Protein AF-A0A942M8S5-F1 (afdb_monomer)

Secondary structure (DSSP, 8-state):
---------------------SEEEEE-GGGHHHHHHHHHHHHHTT--EEEEETGGGT--TT-HHHHHHHHHHHHHH-SSPPSEEEEES-TTTS---TTS-SHHHH-SSSSS--SSEEEEE--SSHHHHHHHHHHHHHHHHS---SS-GGGGEEEEEEE--SSTTHHHHHHHHHHHHHHHHHTT-SEEEEEEGGGT--HHHHHHHHHH--SEEEEEE-----

Mean predicted aligned error: 6.96 Å

Solvent-accessible surface area (backbone atoms only — not comparable to full-atom values): 12650 Å² total; per-residue (Å²): 141,84,85,82,81,83,81,80,78,79,79,76,74,80,70,69,79,72,76,32,23,36,34,34,31,46,21,30,63,88,40,48,75,51,47,43,65,48,41,51,50,40,34,74,75,74,40,43,43,43,81,43,42,31,68,81,68,78,31,58,38,80,33,50,68,54,54,34,51,50,49,45,47,39,48,76,70,30,56,50,34,42,50,31,38,37,38,38,30,24,60,88,44,44,42,50,49,99,85,68,40,61,60,71,64,14,31,78,82,77,77,87,50,62,78,22,51,66,51,69,50,72,23,93,48,56,68,54,38,38,51,54,39,50,52,53,48,30,63,75,76,58,51,78,70,90,67,58,62,28,71,32,17,36,35,36,36,42,46,74,80,91,50,82,62,39,61,54,31,51,50,55,48,52,50,52,50,53,52,38,53,76,70,62,40,81,41,75,46,81,42,25,61,94,78,72,43,50,71,68,56,53,53,52,45,55,72,73,37,48,63,43,79,48,79,34,60,83,83,76,90,127

pLDDT: mean 90.93, std 14.82, range [36.59, 98.81]

Structure (mmCIF, N/CA/C/O backbone):
data_AF-A0A942M8S5-F1
#
_entry.id   AF-A0A942M8S5-F1
#
loop_
_atom_site.group_PDB
_atom_site.id
_atom_site.type_symbol
_atom_site.label_atom_id
_atom_site.label_alt_id
_atom_site.label_comp_id
_atom_site.label_asym_id
_atom_site.label_entity_id
_atom_site.label_seq_id
_atom_site.pdbx_PDB_ins_code
_atom_site.Cartn_x
_atom_site.Cartn_y
_atom_site.Cartn_z
_atom_site.occupancy
_atom_site.B_iso_or_equiv
_atom_site.auth_seq_id
_atom_site.auth_comp_id
_atom_site.auth_asym_id
_atom_site.auth_atom_id
_atom_site.pdbx_PDB_model_num
ATOM 1 N N . MET A 1 1 ? -21.567 -61.797 14.717 1.00 42.34 1 MET A N 1
ATOM 2 C CA . MET A 1 1 ? -22.098 -60.415 14.681 1.00 42.34 1 MET A CA 1
ATOM 3 C C . MET A 1 1 ? -21.208 -59.529 15.547 1.00 42.34 1 MET A C 1
ATOM 5 O O . MET A 1 1 ? -21.270 -59.639 16.762 1.00 42.34 1 MET A O 1
ATOM 9 N N . ARG A 1 2 ? -20.327 -58.717 14.951 1.00 36.59 2 ARG A N 1
ATOM 10 C CA . ARG A 1 2 ? -19.494 -57.733 15.669 1.00 36.59 2 ARG A CA 1
ATOM 11 C C . ARG A 1 2 ? -20.001 -56.343 15.293 1.00 36.59 2 ARG A C 1
ATOM 13 O O . ARG A 1 2 ? -19.868 -55.948 14.142 1.00 36.59 2 ARG A O 1
ATOM 20 N N . LYS A 1 3 ? -20.632 -55.640 16.236 1.00 39.22 3 LYS A N 1
ATOM 21 C CA . LYS A 1 3 ? -21.029 -54.238 16.057 1.00 39.22 3 LYS A CA 1
ATOM 22 C C . LYS A 1 3 ? -19.807 -53.369 16.349 1.00 39.22 3 LYS A C 1
ATOM 24 O O . LYS A 1 3 ? -19.344 -53.327 17.484 1.00 39.22 3 LYS A O 1
ATOM 29 N N . ILE A 1 4 ? -19.266 -52.737 15.313 1.00 44.38 4 ILE A N 1
ATOM 30 C CA . ILE A 1 4 ? -18.225 -51.714 15.433 1.00 44.38 4 ILE A CA 1
ATOM 31 C C . ILE A 1 4 ? -18.943 -50.402 15.753 1.00 44.38 4 ILE A C 1
ATOM 33 O O . ILE A 1 4 ? -19.750 -49.927 14.958 1.00 44.38 4 ILE A O 1
ATOM 37 N N . VAL A 1 5 ? -18.690 -49.855 16.940 1.00 45.03 5 VAL A N 1
ATOM 38 C CA . VAL A 1 5 ? -19.178 -48.537 17.357 1.00 45.03 5 VAL A CA 1
ATOM 39 C C . VAL A 1 5 ? -18.126 -47.514 16.941 1.00 45.03 5 VAL A C 1
ATOM 41 O O . VAL A 1 5 ? -17.023 -47.507 17.482 1.00 45.03 5 VAL A O 1
ATOM 44 N N . PHE A 1 6 ? -18.449 -46.668 15.965 1.00 38.91 6 PHE A N 1
ATOM 45 C CA . PHE A 1 6 ? -17.642 -45.494 15.639 1.00 38.91 6 PHE A CA 1
ATOM 46 C C . PHE A 1 6 ? -17.949 -44.391 16.658 1.00 38.91 6 PHE A C 1
ATOM 48 O O . PHE A 1 6 ? -19.020 -43.789 16.620 1.00 38.91 6 PHE A O 1
ATOM 55 N N . LEU A 1 7 ? -17.013 -44.122 17.571 1.00 45.00 7 LEU A N 1
ATOM 56 C CA . LEU A 1 7 ? -17.011 -42.879 18.339 1.00 45.00 7 LEU A CA 1
ATOM 57 C C . LEU A 1 7 ? -16.474 -41.761 17.437 1.00 45.00 7 LEU A C 1
ATOM 59 O O . LEU A 1 7 ? -15.271 -41.659 17.206 1.00 45.00 7 LEU A O 1
ATOM 63 N N . ALA A 1 8 ? -17.370 -40.921 16.922 1.00 46.38 8 ALA A N 1
ATOM 64 C CA . ALA A 1 8 ? -16.998 -39.644 16.331 1.00 46.38 8 ALA A CA 1
ATOM 65 C C . ALA A 1 8 ? -16.576 -38.693 17.463 1.00 46.38 8 ALA A C 1
ATOM 67 O O . ALA A 1 8 ? -17.413 -38.114 18.153 1.00 46.38 8 ALA A O 1
ATOM 68 N N . GLY A 1 9 ? -15.268 -38.575 17.692 1.00 43.97 9 GLY A N 1
ATOM 69 C CA . GLY A 1 9 ? -14.710 -37.566 18.584 1.00 43.97 9 GLY A CA 1
ATOM 70 C C . GLY A 1 9 ? -14.920 -36.179 17.986 1.00 43.97 9 GLY A C 1
ATOM 71 O O . GLY A 1 9 ? -14.246 -35.802 17.031 1.00 43.97 9 GLY A O 1
ATOM 72 N N . PHE A 1 10 ? -15.862 -35.421 18.542 1.00 49.44 10 PHE A N 1
ATOM 73 C CA . PHE A 1 10 ? -15.989 -33.990 18.294 1.00 49.44 10 PHE A CA 1
ATOM 74 C C . PHE A 1 10 ? -14.778 -33.300 18.938 1.00 49.44 10 PHE A C 1
ATOM 76 O O . PHE A 1 10 ? -14.749 -33.073 20.147 1.00 49.44 10 PHE A O 1
ATOM 83 N N . PHE A 1 11 ? -13.753 -32.988 18.145 1.00 47.31 11 PHE A N 1
ATOM 84 C CA . PHE A 1 11 ? -12.730 -32.033 18.560 1.00 47.31 11 PHE A CA 1
ATOM 85 C C . PHE A 1 11 ? -13.386 -30.651 18.602 1.00 47.31 11 PHE A C 1
ATOM 87 O O . PHE A 1 11 ? -13.419 -29.928 17.609 1.00 47.31 11 PHE A O 1
ATOM 94 N N . TYR A 1 12 ? -13.937 -30.284 19.759 1.00 40.00 12 TYR A N 1
ATOM 95 C CA . TYR A 1 12 ? -14.158 -28.882 20.082 1.00 40.00 12 TYR A CA 1
ATOM 96 C C . TYR A 1 12 ? -12.780 -28.245 20.225 1.00 40.00 12 TYR A C 1
ATOM 98 O O . TYR A 1 12 ? -12.172 -28.259 21.295 1.00 40.00 12 TYR A O 1
ATOM 106 N N . THR A 1 13 ? -12.260 -27.704 19.126 1.00 44.72 13 THR A N 1
ATOM 107 C CA . THR A 1 13 ? -11.210 -26.700 19.212 1.00 44.72 13 THR A CA 1
ATOM 108 C C . THR A 1 13 ? -11.802 -25.567 20.038 1.00 44.72 13 THR A C 1
ATOM 110 O O . THR A 1 13 ? -12.695 -24.857 19.574 1.00 44.72 13 THR A O 1
ATOM 113 N N . PHE A 1 14 ? -11.354 -25.426 21.285 1.00 42.78 14 PHE A N 1
ATOM 114 C CA . PHE A 1 14 ? -11.526 -24.193 22.039 1.00 42.78 14 PHE A CA 1
ATOM 115 C C . PHE A 1 14 ? -10.798 -23.107 21.245 1.00 42.78 14 PHE A C 1
ATOM 117 O O . PHE A 1 14 ? -9.605 -22.867 21.418 1.00 42.78 14 PHE A O 1
ATOM 124 N N . CYS A 1 15 ? -11.504 -22.484 20.305 1.00 46.62 15 CYS A N 1
ATOM 125 C CA . CYS A 1 15 ? -11.090 -21.213 19.761 1.00 46.62 15 CYS A CA 1
ATOM 126 C C . CYS A 1 15 ? -11.239 -20.252 20.935 1.00 46.62 15 CYS A C 1
ATOM 128 O O . CYS A 1 15 ? -12.359 -19.868 21.275 1.00 46.62 15 CYS A O 1
ATOM 130 N N . PHE A 1 16 ? -10.138 -19.918 21.615 1.00 46.16 16 PHE A N 1
ATOM 131 C CA . PHE A 1 16 ? -10.125 -18.710 22.432 1.00 46.16 16 PHE A CA 1
ATOM 132 C C . PHE A 1 16 ? -10.757 -17.622 21.569 1.00 46.16 16 PHE A C 1
ATOM 134 O O . PHE A 1 16 ? -10.335 -17.442 20.423 1.00 46.16 16 PHE A O 1
ATOM 141 N N . ALA A 1 17 ? -11.825 -16.988 22.063 1.00 52.84 17 ALA A N 1
ATOM 142 C CA . ALA A 1 17 ? -12.421 -15.852 21.382 1.00 52.84 17 ALA A CA 1
ATOM 143 C C . ALA A 1 17 ? -11.275 -14.878 21.138 1.00 52.84 17 ALA A C 1
ATOM 145 O O . ALA A 1 17 ? -10.693 -14.355 22.085 1.00 52.84 17 ALA A O 1
ATOM 146 N N . GLN A 1 18 ? -10.857 -14.760 19.884 1.00 56.78 18 GLN A N 1
ATOM 147 C CA . GLN A 1 18 ? -9.690 -13.980 19.553 1.00 56.78 18 GLN A CA 1
ATOM 148 C C . GLN A 1 18 ? -10.017 -12.523 19.885 1.00 56.78 18 GLN A C 1
ATOM 150 O O . GLN A 1 18 ? -10.823 -11.887 19.209 1.00 56.78 18 GLN A O 1
ATOM 155 N N . THR A 1 19 ? -9.433 -12.014 20.967 1.00 75.94 19 THR A N 1
ATOM 156 C CA . THR A 1 19 ? -9.728 -10.669 21.471 1.00 75.94 19 THR A CA 1
ATOM 157 C C . THR A 1 19 ? -8.943 -9.593 20.723 1.00 75.94 19 THR A C 1
ATOM 159 O O . THR A 1 19 ? -9.335 -8.428 20.755 1.00 75.94 19 THR A O 1
ATOM 162 N N . GLY A 1 20 ? -7.866 -9.979 20.024 1.00 91.88 20 GLY A N 1
ATOM 163 C CA . GLY A 1 20 ? -6.979 -9.089 19.279 1.00 91.88 20 GLY A CA 1
ATOM 164 C C . GLY A 1 20 ? -6.872 -9.352 17.779 1.00 91.88 20 GLY A C 1
ATOM 165 O O . GLY A 1 20 ? -7.438 -10.297 17.239 1.00 91.88 20 GLY A O 1
ATOM 166 N N . ALA A 1 21 ? -6.085 -8.531 17.092 1.00 97.19 21 ALA A N 1
ATOM 167 C CA . ALA A 1 21 ? -5.831 -8.643 15.661 1.00 97.19 21 ALA A CA 1
ATOM 168 C C . ALA A 1 21 ? -4.403 -8.200 15.355 1.00 97.19 21 ALA A C 1
ATOM 170 O O . ALA A 1 21 ? -3.977 -7.138 15.793 1.00 97.19 21 ALA A O 1
ATOM 171 N N . LYS A 1 22 ? -3.684 -8.996 14.558 1.00 98.12 22 LYS A N 1
ATOM 172 C CA . LYS A 1 22 ? -2.348 -8.645 14.066 1.00 98.12 22 LYS A CA 1
ATOM 173 C C . LYS A 1 22 ? -2.423 -7.576 12.972 1.00 98.12 22 LYS A C 1
ATOM 175 O O . LYS A 1 22 ? -1.490 -6.787 12.836 1.00 98.12 22 LYS A O 1
ATOM 180 N N . TYR A 1 23 ? -3.524 -7.550 12.216 1.00 98.50 23 TYR A N 1
ATOM 181 C CA . TYR A 1 23 ? -3.819 -6.530 11.212 1.00 98.50 23 TYR A CA 1
ATOM 182 C C . TYR A 1 23 ? -5.091 -5.763 11.581 1.00 98.50 23 TYR A C 1
ATOM 184 O O . TYR A 1 23 ? -6.208 -6.265 11.437 1.00 98.50 23 TYR A O 1
ATOM 192 N N . LEU A 1 24 ? -4.911 -4.552 12.098 1.00 98.62 24 LEU A N 1
ATOM 193 C CA . LEU A 1 24 ? -6.004 -3.667 12.472 1.00 98.62 24 LEU A CA 1
ATOM 194 C C . LEU A 1 24 ? -6.324 -2.731 11.305 1.00 98.62 24 LEU A C 1
ATOM 196 O O . LEU A 1 24 ? -5.477 -1.973 10.850 1.00 98.62 24 LEU A O 1
ATOM 200 N N . ILE A 1 25 ? -7.555 -2.775 10.818 1.00 98.81 25 ILE A N 1
ATOM 201 C CA . ILE A 1 25 ? -8.025 -1.932 9.723 1.00 98.81 25 ILE A CA 1
ATOM 202 C C . ILE A 1 25 ? -8.961 -0.884 10.324 1.00 98.81 25 ILE A C 1
ATOM 204 O O . ILE A 1 25 ? -10.021 -1.235 10.840 1.00 98.81 25 ILE A O 1
ATOM 208 N N . ILE A 1 26 ? -8.575 0.389 10.265 1.00 98.62 26 ILE A N 1
ATOM 209 C CA . ILE A 1 26 ? -9.423 1.519 10.657 1.00 98.62 26 ILE A CA 1
ATOM 210 C C . ILE A 1 26 ? -10.021 2.110 9.385 1.00 98.62 26 ILE A C 1
ATOM 212 O O . ILE A 1 26 ? -9.296 2.609 8.525 1.00 98.62 26 ILE A O 1
ATOM 216 N N . SER A 1 27 ? -11.342 2.042 9.254 1.00 98.62 27 SER A N 1
ATOM 217 C CA . SER A 1 27 ? -12.051 2.472 8.051 1.00 98.62 27 SER A CA 1
ATOM 218 C C . SER A 1 27 ? -12.994 3.619 8.352 1.00 98.62 27 SER A C 1
ATOM 220 O O . SER A 1 27 ? -13.746 3.568 9.326 1.00 98.62 27 SER A O 1
ATOM 222 N N . HIS A 1 28 ? -13.036 4.610 7.461 1.00 98.62 28 HIS A N 1
ATOM 223 C CA . HIS A 1 28 ? -14.218 5.456 7.382 1.00 98.62 28 HIS A CA 1
ATOM 224 C C . HIS A 1 28 ? -15.434 4.580 7.048 1.00 98.62 28 HIS A C 1
ATOM 226 O O . HIS A 1 28 ? -15.331 3.626 6.267 1.00 98.62 28 HIS A O 1
ATOM 232 N N . ASP A 1 29 ? -16.582 4.897 7.639 1.00 98.62 29 ASP A N 1
ATOM 233 C CA . ASP A 1 29 ? -17.804 4.094 7.571 1.00 98.62 29 ASP A CA 1
ATOM 234 C C . ASP A 1 29 ? -18.230 3.770 6.130 1.00 98.62 29 ASP A C 1
ATOM 236 O O . ASP A 1 29 ? -18.553 2.623 5.830 1.00 98.62 29 ASP A O 1
ATOM 240 N N . ASN A 1 30 ? -18.120 4.741 5.216 1.00 98.38 30 ASN A N 1
ATOM 241 C CA . ASN A 1 30 ? -18.447 4.583 3.788 1.00 98.38 30 ASN A CA 1
ATOM 242 C C . ASN A 1 30 ? -17.690 3.446 3.075 1.00 98.38 30 ASN A C 1
ATOM 244 O O . ASN A 1 30 ? -18.150 2.971 2.040 1.00 98.38 30 ASN A O 1
ATOM 248 N N . PHE A 1 31 ? -16.521 3.040 3.576 1.00 98.75 31 PHE A N 1
ATOM 249 C CA . PHE A 1 31 ? -15.668 2.027 2.942 1.00 98.75 31 PHE A CA 1
ATOM 250 C C . PHE A 1 31 ? -15.652 0.697 3.703 1.00 98.75 31 PHE A C 1
ATOM 252 O O . PHE A 1 31 ? -14.963 -0.237 3.291 1.00 98.75 31 PHE A O 1
ATOM 259 N N . TYR A 1 32 ? -16.421 0.594 4.793 1.00 98.56 32 TYR A N 1
ATOM 260 C CA . TYR A 1 32 ? -16.406 -0.563 5.683 1.00 98.56 32 TYR A CA 1
ATOM 261 C C . TYR A 1 32 ? -16.726 -1.875 4.963 1.00 98.56 32 TYR A C 1
ATOM 263 O O . TYR A 1 32 ? -16.028 -2.865 5.177 1.00 98.56 32 TYR A O 1
ATOM 271 N N . ASP A 1 33 ? -17.738 -1.879 4.094 1.00 98.56 33 ASP A N 1
ATOM 272 C CA . ASP A 1 33 ? -18.134 -3.078 3.349 1.00 98.56 33 ASP A CA 1
ATOM 273 C C . ASP A 1 33 ? -17.111 -3.426 2.261 1.00 98.56 33 ASP A C 1
ATOM 275 O O . ASP A 1 33 ? -16.753 -4.591 2.086 1.00 98.56 33 ASP A O 1
ATOM 279 N N . ALA A 1 34 ? -16.574 -2.409 1.578 1.00 98.62 34 ALA A N 1
ATOM 280 C CA . ALA A 1 34 ? -15.598 -2.573 0.501 1.00 98.62 34 ALA A CA 1
ATOM 281 C C . ALA A 1 34 ? -14.290 -3.220 0.983 1.00 98.62 34 ALA A C 1
ATOM 283 O O . ALA A 1 34 ? -13.675 -3.987 0.245 1.00 98.62 34 ALA A O 1
ATOM 284 N N . ILE A 1 35 ? -13.871 -2.952 2.227 1.00 98.69 35 ILE A N 1
ATOM 285 C CA . ILE A 1 35 ? -12.627 -3.500 2.784 1.00 98.69 35 ILE A CA 1
ATOM 286 C C . ILE A 1 35 ? -12.780 -4.905 3.393 1.00 98.69 35 ILE A C 1
ATOM 288 O O . ILE A 1 35 ? -11.775 -5.603 3.568 1.00 98.69 35 ILE A O 1
ATOM 292 N N . GLN A 1 36 ? -14.006 -5.368 3.678 1.00 98.62 36 GLN A N 1
ATOM 293 C CA . GLN A 1 36 ? -14.239 -6.688 4.290 1.00 98.62 36 GLN A CA 1
ATOM 294 C C . GLN A 1 36 ? -13.539 -7.845 3.557 1.00 98.62 36 GLN A C 1
ATOM 296 O O . GLN A 1 36 ? -12.907 -8.660 4.237 1.00 98.62 36 GLN A O 1
ATOM 301 N N . PRO A 1 37 ? -13.565 -7.940 2.209 1.00 98.62 37 PRO A N 1
ATOM 302 C CA . PRO A 1 37 ? -12.921 -9.046 1.504 1.00 98.62 37 PRO A CA 1
ATOM 303 C C . PRO A 1 37 ? -11.415 -9.132 1.777 1.00 98.62 37 PRO A C 1
ATOM 305 O O . PRO A 1 37 ? -10.876 -10.232 1.918 1.00 98.62 37 PRO A O 1
ATOM 308 N N . LEU A 1 38 ? -10.727 -7.988 1.907 1.00 98.62 38 LEU A N 1
ATOM 309 C CA . LEU A 1 38 ? -9.302 -7.971 2.243 1.00 98.62 38 LEU A CA 1
ATOM 310 C C . LEU A 1 38 ? -9.072 -8.495 3.660 1.00 98.62 38 LEU A C 1
ATOM 312 O O . LEU A 1 38 ? -8.200 -9.338 3.861 1.00 98.62 38 LEU A O 1
ATOM 316 N N . ALA A 1 39 ? -9.858 -8.027 4.633 1.00 98.31 39 ALA A N 1
ATOM 317 C CA . ALA A 1 39 ? -9.750 -8.469 6.021 1.00 98.31 39 ALA A CA 1
ATOM 318 C C . ALA A 1 39 ? -9.981 -9.983 6.152 1.00 98.31 39 ALA A C 1
ATOM 320 O O . ALA A 1 39 ? -9.213 -10.681 6.815 1.00 98.31 39 ALA A O 1
ATOM 321 N N . GLN A 1 40 ? -10.998 -10.500 5.458 1.00 98.38 40 GLN A N 1
ATOM 322 C CA . GLN A 1 40 ? -11.308 -11.928 5.405 1.00 98.38 40 GLN A CA 1
ATOM 323 C C . GLN A 1 40 ? -10.161 -12.727 4.787 1.00 98.38 40 GLN A C 1
ATOM 325 O O . GLN A 1 40 ? -9.734 -13.725 5.364 1.00 98.38 40 GLN A O 1
ATOM 330 N N . TRP A 1 41 ? -9.616 -12.278 3.653 1.00 98.19 41 TRP A N 1
ATOM 331 C CA . TRP A 1 41 ? -8.468 -12.929 3.022 1.00 98.19 41 TRP A CA 1
ATOM 332 C C . TRP A 1 41 ? -7.245 -12.958 3.945 1.00 98.19 41 TRP A C 1
ATOM 334 O O . TRP A 1 41 ? -6.629 -14.009 4.123 1.00 98.19 41 TRP A O 1
ATOM 344 N N . LYS A 1 42 ? -6.911 -11.827 4.577 1.00 97.94 42 LYS A N 1
ATOM 345 C CA . LYS A 1 42 ? -5.791 -11.734 5.520 1.00 97.94 42 LYS A CA 1
ATOM 346 C C . LYS A 1 42 ? -5.976 -12.686 6.701 1.00 97.94 42 LYS A C 1
ATOM 348 O O . LYS A 1 42 ? -5.045 -13.422 7.028 1.00 97.94 42 LYS A O 1
ATOM 353 N N . HIS A 1 43 ? -7.183 -12.751 7.264 1.00 96.50 43 HIS A N 1
ATOM 354 C CA . HIS A 1 43 ? -7.515 -13.709 8.316 1.00 96.50 43 HIS A CA 1
ATOM 355 C C . HIS A 1 43 ? -7.349 -15.163 7.834 1.00 96.50 43 HIS A C 1
ATOM 357 O O . HIS A 1 43 ? -6.678 -15.951 8.496 1.00 96.50 43 HIS A O 1
ATOM 363 N N . GLN A 1 44 ? -7.867 -15.502 6.645 1.00 96.81 44 GLN A N 1
ATOM 364 C CA . GLN A 1 44 ? -7.758 -16.841 6.044 1.00 96.81 44 GLN A CA 1
ATOM 365 C C . GLN A 1 44 ? -6.307 -17.291 5.828 1.00 96.81 44 GLN A C 1
ATOM 367 O O . GLN A 1 44 ? -6.000 -18.463 6.030 1.00 96.81 44 GLN A O 1
ATOM 372 N N . LYS A 1 45 ? -5.399 -16.380 5.456 1.00 96.00 45 LYS A N 1
ATOM 373 C CA . LYS A 1 45 ? -3.970 -16.693 5.263 1.00 96.00 45 LYS A CA 1
ATOM 374 C C . LYS A 1 45 ? -3.129 -16.617 6.544 1.00 96.00 45 LYS A C 1
ATOM 376 O O . LYS A 1 45 ? -1.906 -16.522 6.464 1.00 96.00 45 LYS A O 1
ATOM 381 N N . GLY A 1 46 ? -3.767 -16.633 7.717 1.00 96.38 46 GLY A N 1
ATOM 382 C CA . GLY A 1 46 ? -3.081 -16.686 9.010 1.00 96.38 46 GLY A CA 1
ATOM 383 C C . GLY A 1 46 ? -2.615 -15.331 9.548 1.00 96.38 46 GLY A C 1
ATOM 384 O O . GLY A 1 46 ? -1.745 -15.286 10.415 1.00 96.38 46 GLY A O 1
ATOM 385 N N . VAL A 1 47 ? -3.181 -14.221 9.065 1.00 97.31 47 VAL A N 1
ATOM 386 C CA . VAL A 1 47 ? -2.975 -12.881 9.632 1.00 97.31 47 VAL A CA 1
ATOM 387 C C . VAL A 1 47 ? -4.290 -12.412 10.243 1.00 97.31 47 VAL A C 1
ATOM 389 O O . VAL A 1 47 ? -5.115 -11.809 9.549 1.00 97.31 47 VAL A O 1
ATOM 392 N N . PRO A 1 48 ? -4.529 -12.676 11.538 1.00 97.31 48 PRO A N 1
ATOM 393 C CA . PRO A 1 48 ? -5.803 -12.331 12.126 1.00 97.31 48 PRO A CA 1
ATOM 394 C C . PRO A 1 48 ? -6.090 -10.839 12.024 1.00 97.31 48 PRO A C 1
ATOM 396 O O . PRO A 1 48 ? -5.302 -10.010 12.486 1.00 97.31 48 PRO A O 1
ATOM 399 N N . SER A 1 49 ? -7.205 -10.522 11.377 1.00 97.38 49 SER A N 1
ATOM 400 C CA . SER A 1 49 ? -7.557 -9.165 10.978 1.00 97.38 49 SER A CA 1
ATOM 401 C C . SER A 1 49 ? -8.859 -8.721 11.624 1.00 97.38 49 SER A C 1
ATOM 403 O O . SER A 1 49 ? -9.757 -9.539 11.822 1.00 97.38 49 SER A O 1
ATOM 405 N N . LYS A 1 50 ? -8.969 -7.426 11.920 1.00 97.69 50 LYS A N 1
ATOM 406 C CA . LYS A 1 50 ? -10.194 -6.806 12.433 1.00 97.69 50 LYS A CA 1
ATOM 407 C C . LYS A 1 50 ? -10.406 -5.459 11.759 1.00 97.69 50 LYS A C 1
ATOM 409 O O . LYS A 1 50 ? -9.482 -4.652 11.719 1.00 97.69 50 LYS A O 1
ATOM 414 N N . VAL A 1 51 ? -11.616 -5.237 11.251 1.00 98.56 51 VAL A N 1
ATOM 415 C CA . VAL A 1 51 ? -12.050 -3.947 10.700 1.00 98.56 51 VAL A CA 1
ATOM 416 C C . VAL A 1 51 ? -12.834 -3.204 11.769 1.00 98.56 51 VAL A C 1
ATOM 418 O O . VAL A 1 51 ? -13.696 -3.799 12.412 1.00 98.56 51 VAL A O 1
ATOM 421 N N . VAL A 1 52 ? -12.523 -1.926 11.952 1.00 98.25 52 VAL A N 1
ATOM 422 C CA . VAL A 1 52 ? -13.171 -1.034 12.912 1.00 98.25 52 VAL A CA 1
ATOM 423 C C . VAL A 1 52 ? -13.583 0.238 12.187 1.00 98.25 52 VAL A C 1
ATOM 425 O O . VAL A 1 52 ? -12.773 0.842 11.478 1.00 98.25 52 VAL A O 1
ATOM 428 N N . LYS A 1 53 ? -14.843 0.636 12.352 1.00 98.50 53 LYS A N 1
ATOM 429 C CA . LYS A 1 53 ? -15.358 1.899 11.803 1.00 98.50 53 LYS A CA 1
ATOM 430 C C . LYS A 1 53 ? -14.958 3.081 12.677 1.00 98.50 53 LYS A C 1
ATOM 432 O O . LYS A 1 53 ? -14.790 2.929 13.886 1.00 98.50 53 LYS A O 1
ATOM 437 N N . LEU A 1 54 ? -14.892 4.278 12.099 1.00 98.31 54 LEU A N 1
ATOM 438 C CA . LEU A 1 54 ? -14.726 5.496 12.896 1.00 98.31 54 LEU A CA 1
ATOM 439 C C . LEU A 1 54 ? -15.886 5.672 13.886 1.00 98.31 54 LEU A C 1
ATOM 441 O O . LEU A 1 54 ? -15.647 5.953 15.063 1.00 98.31 54 LEU A O 1
ATOM 445 N N . SER A 1 55 ? -17.123 5.414 13.452 1.00 98.25 55 SER A N 1
ATOM 446 C CA . SER A 1 55 ? -18.298 5.502 14.330 1.00 98.25 55 SER A CA 1
ATOM 447 C C . SER A 1 55 ? -18.236 4.558 15.537 1.00 98.25 55 SER A C 1
ATOM 449 O O . SER A 1 55 ? -18.641 4.942 16.631 1.00 98.25 55 SER A O 1
ATOM 451 N N . GLU A 1 56 ? -17.664 3.358 15.386 1.00 97.81 56 GLU A N 1
ATOM 452 C CA . GLU A 1 56 ? -17.530 2.369 16.471 1.00 97.81 56 GLU A CA 1
ATOM 453 C C . GLU A 1 56 ? -16.610 2.840 17.601 1.00 97.81 56 GLU A C 1
ATOM 455 O O . GLU A 1 56 ? -16.740 2.393 18.741 1.00 97.81 56 GLU A O 1
ATOM 460 N N . ILE A 1 57 ? -15.686 3.750 17.296 1.00 97.25 57 ILE A N 1
ATOM 461 C CA . ILE A 1 57 ? -14.732 4.307 18.261 1.00 97.25 57 ILE A CA 1
ATOM 462 C C . ILE A 1 57 ? -15.057 5.756 18.627 1.00 97.25 57 ILE A C 1
ATOM 464 O O . ILE A 1 57 ? -14.226 6.439 19.230 1.00 97.25 57 ILE A O 1
ATOM 468 N N . ASN A 1 58 ? -16.265 6.223 18.287 1.00 96.88 58 ASN A N 1
ATOM 469 C CA . ASN A 1 58 ?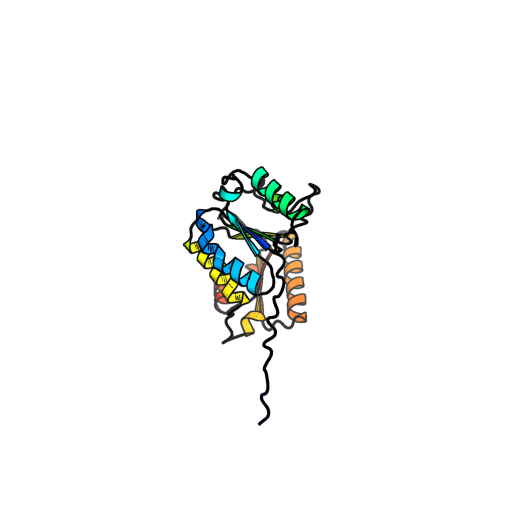 -16.704 7.607 18.463 1.00 96.88 58 ASN A CA 1
ATOM 470 C C . ASN A 1 58 ? -15.688 8.609 17.881 1.00 96.88 58 ASN A C 1
ATOM 472 O O . ASN A 1 58 ? -15.318 9.595 18.529 1.00 96.88 58 ASN A O 1
ATOM 476 N N . ALA A 1 59 ? -15.180 8.303 16.687 1.00 96.94 59 ALA A N 1
ATOM 477 C CA . ALA A 1 59 ? -14.314 9.162 15.897 1.00 96.94 59 ALA A CA 1
ATOM 478 C C . ALA A 1 59 ? -15.066 9.710 14.677 1.00 96.94 59 ALA A C 1
ATOM 480 O O . ALA A 1 59 ? -15.971 9.077 14.138 1.00 96.94 59 ALA A O 1
ATOM 481 N N . ALA A 1 60 ? -14.629 10.880 14.235 1.00 95.06 60 ALA A N 1
ATOM 482 C CA . ALA A 1 60 ? -14.960 11.512 12.964 1.00 95.06 60 ALA A CA 1
ATOM 483 C C . ALA A 1 60 ? -13.666 11.683 12.132 1.00 95.06 60 ALA A C 1
ATOM 485 O O . ALA A 1 60 ? -12.579 11.441 12.676 1.00 95.06 60 ALA A O 1
ATOM 486 N N . PRO A 1 61 ? -13.730 12.078 10.844 1.00 93.56 61 PRO A N 1
ATOM 487 C CA . PRO A 1 61 ? -12.548 12.209 9.985 1.00 93.56 61 PRO A CA 1
ATOM 488 C C . PRO A 1 61 ? -11.379 12.997 10.597 1.00 93.56 61 PRO A C 1
ATOM 490 O O . PRO A 1 61 ? -10.219 12.634 10.421 1.00 93.56 61 PRO A O 1
ATOM 493 N N . GLU A 1 62 ? -11.667 14.038 11.373 1.00 92.94 62 GLU A N 1
ATOM 494 C CA . GLU A 1 62 ? -10.706 14.922 12.036 1.00 92.94 62 GLU A CA 1
ATOM 495 C C . GLU A 1 62 ? -10.172 14.406 13.387 1.00 92.94 62 GLU A C 1
ATOM 497 O O . GLU A 1 62 ? -9.328 15.046 14.015 1.00 92.94 62 GLU A O 1
ATOM 502 N N . SER A 1 63 ? -10.641 13.251 13.864 1.00 94.50 63 SER A N 1
ATOM 503 C CA . SER A 1 63 ? -10.387 12.752 15.223 1.00 94.50 63 SER A CA 1
ATOM 504 C C . SER A 1 63 ? -9.050 12.008 15.383 1.00 94.50 63 SER A C 1
ATOM 506 O O . SER A 1 63 ? -9.021 10.888 15.901 1.00 94.50 63 SER A O 1
ATOM 508 N N . LEU A 1 64 ? -7.926 12.629 15.004 1.00 93.62 64 LEU A N 1
ATOM 509 C CA . LEU A 1 64 ? -6.585 12.013 15.044 1.00 93.62 64 LEU A CA 1
ATOM 510 C C . LEU A 1 64 ? -6.275 11.362 16.396 1.00 93.62 64 LEU A C 1
ATOM 512 O O . LEU A 1 64 ? -5.920 10.188 16.464 1.00 93.62 64 LEU A O 1
ATOM 516 N N . THR A 1 65 ? -6.437 12.114 17.487 1.00 93.75 65 THR A N 1
ATOM 517 C CA . THR A 1 65 ? -6.114 11.646 18.841 1.00 93.75 65 THR A CA 1
ATOM 518 C C . THR A 1 65 ? -7.002 10.479 19.268 1.00 93.75 65 THR A C 1
ATOM 520 O O . THR A 1 65 ? -6.537 9.576 19.957 1.00 93.75 65 THR A O 1
ATOM 523 N N . ARG A 1 66 ? -8.272 10.448 18.839 1.00 96.56 66 ARG A N 1
ATOM 524 C CA . ARG A 1 66 ? -9.182 9.333 19.147 1.00 96.56 66 ARG A CA 1
ATOM 525 C C . ARG A 1 66 ? -8.718 8.057 18.455 1.00 96.56 66 ARG A C 1
ATOM 527 O O . ARG A 1 66 ? -8.589 7.029 19.116 1.00 96.56 66 ARG A O 1
ATOM 534 N N . ILE A 1 67 ? -8.436 8.147 17.155 1.00 97.56 67 ILE A N 1
ATOM 535 C CA . ILE A 1 67 ? -7.942 7.029 16.347 1.00 97.56 67 ILE A CA 1
ATOM 536 C C . ILE A 1 67 ? -6.602 6.545 16.910 1.00 97.56 67 ILE A C 1
ATOM 538 O O . ILE A 1 67 ? -6.424 5.353 17.157 1.00 97.56 67 ILE A O 1
ATOM 542 N N . LYS A 1 68 ? -5.687 7.473 17.213 1.00 95.81 68 LYS A N 1
ATOM 543 C CA . LYS A 1 68 ? -4.388 7.160 17.805 1.00 95.81 68 LYS A CA 1
ATOM 544 C C . LYS A 1 68 ? -4.514 6.432 19.138 1.00 95.81 68 LYS A C 1
ATOM 546 O O . LYS A 1 68 ? -3.913 5.376 19.310 1.00 95.81 68 LYS A O 1
ATOM 551 N N . ASN A 1 69 ? -5.313 6.961 20.061 1.00 96.44 69 ASN A N 1
ATOM 552 C CA . ASN A 1 69 ? -5.509 6.354 21.376 1.00 96.44 69 ASN A CA 1
ATOM 553 C C . ASN A 1 69 ? -6.151 4.969 21.275 1.00 96.44 69 ASN A C 1
ATOM 555 O O . ASN A 1 69 ? -5.798 4.082 22.050 1.00 96.44 69 ASN A O 1
ATOM 559 N N . TYR A 1 70 ? -7.051 4.760 20.310 1.00 97.75 70 TYR A N 1
ATOM 560 C CA . TYR A 1 70 ? -7.609 3.439 20.038 1.00 97.75 70 TYR A CA 1
ATOM 561 C C . TYR A 1 70 ? -6.525 2.446 19.600 1.00 97.75 70 TYR A C 1
ATOM 563 O O . TYR A 1 70 ? -6.437 1.352 20.155 1.00 97.75 70 TYR A O 1
ATOM 571 N N . ILE A 1 71 ? -5.658 2.841 18.662 1.00 97.56 71 ILE A N 1
ATOM 572 C CA . ILE A 1 71 ? -4.545 2.002 18.195 1.00 97.56 71 ILE A CA 1
ATOM 573 C C . ILE A 1 71 ? -3.564 1.707 19.341 1.00 97.56 71 ILE A C 1
ATOM 575 O O . ILE A 1 71 ? -3.177 0.555 19.518 1.00 97.56 71 ILE A O 1
ATOM 579 N N . VAL A 1 72 ? -3.208 2.706 20.157 1.00 97.00 72 VAL A N 1
ATOM 580 C CA . VAL A 1 72 ? -2.329 2.531 21.331 1.00 97.00 72 VAL A CA 1
ATOM 581 C C . VAL A 1 72 ? -2.954 1.576 22.349 1.00 97.00 72 VAL A C 1
ATOM 583 O O . VAL A 1 72 ? -2.277 0.697 22.879 1.00 97.00 72 VAL A O 1
ATOM 586 N N . ASN A 1 73 ? -4.256 1.702 22.621 1.00 97.00 73 ASN A N 1
ATOM 587 C CA . ASN A 1 73 ? -4.952 0.784 23.517 1.00 97.00 73 ASN A CA 1
ATOM 588 C C . ASN A 1 73 ? -4.962 -0.646 22.964 1.00 97.00 73 ASN A C 1
ATOM 590 O O . ASN A 1 73 ? -4.648 -1.577 23.706 1.00 97.00 73 ASN A O 1
ATOM 594 N N . ALA A 1 74 ? -5.264 -0.820 21.675 1.00 97.38 74 ALA A N 1
ATOM 595 C CA . ALA A 1 74 ? -5.216 -2.120 21.018 1.00 97.38 74 ALA A CA 1
ATOM 596 C C . ALA A 1 74 ? -3.807 -2.730 21.098 1.00 97.38 74 ALA A C 1
ATOM 598 O O . ALA A 1 74 ? -3.663 -3.878 21.503 1.00 97.38 74 ALA A O 1
ATOM 599 N N . TYR A 1 75 ? -2.765 -1.950 20.805 1.00 97.06 75 TYR A N 1
ATOM 600 C CA . TYR A 1 75 ? -1.367 -2.369 20.937 1.00 97.06 75 TYR A CA 1
ATOM 601 C C . TYR A 1 75 ? -1.020 -2.847 22.353 1.00 97.06 75 TYR A C 1
ATOM 603 O O . TYR A 1 75 ? -0.421 -3.905 22.514 1.00 97.06 75 TYR A O 1
ATOM 611 N N . ASN A 1 76 ? -1.454 -2.116 23.381 1.00 96.56 76 ASN A N 1
ATOM 612 C CA . ASN A 1 76 ? -1.112 -2.429 24.769 1.00 96.56 76 ASN A CA 1
ATOM 613 C C . ASN A 1 76 ? -1.951 -3.555 25.396 1.00 96.56 76 ASN A C 1
ATOM 615 O O . ASN A 1 76 ? -1.531 -4.123 26.402 1.00 96.56 76 ASN A O 1
ATOM 619 N N . THR A 1 77 ? -3.151 -3.842 24.878 1.00 96.69 77 THR A N 1
ATOM 620 C CA . THR A 1 77 ? -4.130 -4.694 25.589 1.00 96.69 77 THR A CA 1
ATOM 621 C C . THR A 1 77 ? -4.640 -5.893 24.797 1.00 96.69 77 THR A C 1
ATOM 623 O O . THR A 1 77 ? -5.182 -6.823 25.395 1.00 96.69 77 THR A O 1
ATOM 626 N N . TRP A 1 78 ? -4.502 -5.904 23.471 1.00 96.56 78 TRP A N 1
ATOM 627 C CA . TRP A 1 78 ? -5.012 -6.998 22.649 1.00 96.56 78 TRP A CA 1
ATOM 628 C C . TRP A 1 78 ? -4.022 -8.157 22.547 1.00 96.56 78 TRP A C 1
ATOM 630 O O . TRP A 1 78 ? -2.809 -7.973 22.594 1.00 96.56 78 TRP A O 1
ATOM 640 N N . ASN A 1 79 ? -4.552 -9.363 22.325 1.00 95.25 79 ASN A N 1
ATOM 641 C CA . ASN A 1 79 ? -3.752 -10.540 22.006 1.00 95.25 79 ASN A CA 1
ATOM 642 C C . ASN A 1 79 ? -4.344 -11.285 20.788 1.00 95.25 79 ASN A C 1
ATOM 644 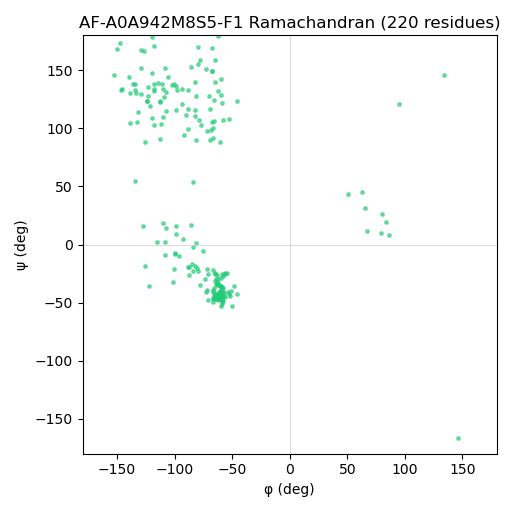O O . ASN A 1 79 ? -5.458 -11.810 20.881 1.00 95.25 79 ASN A O 1
ATOM 648 N N . PRO A 1 80 ? -3.646 -11.332 19.639 1.00 96.31 80 PRO A N 1
ATOM 649 C CA . PRO A 1 80 ? -2.385 -10.646 19.356 1.00 96.31 80 PRO A CA 1
ATOM 650 C C . PRO A 1 80 ? -2.560 -9.120 19.305 1.00 96.31 80 PRO A C 1
ATOM 652 O O . PRO A 1 80 ? -3.609 -8.622 18.884 1.00 96.31 80 PRO A O 1
ATOM 655 N N . ALA A 1 81 ? -1.510 -8.395 19.690 1.00 97.44 81 ALA A N 1
ATOM 656 C CA . ALA A 1 81 ? -1.405 -6.960 19.454 1.00 97.44 81 ALA A CA 1
ATOM 657 C C . ALA A 1 81 ? -1.265 -6.667 17.942 1.00 97.44 81 ALA A C 1
ATOM 659 O O . ALA A 1 81 ? -0.684 -7.485 17.210 1.00 97.44 81 ALA A O 1
ATOM 660 N N . PRO A 1 82 ? -1.761 -5.515 17.449 1.00 98.06 82 PRO A N 1
ATOM 661 C CA . PRO A 1 82 ? -1.535 -5.092 16.073 1.00 98.06 82 PRO A CA 1
ATOM 662 C C . PRO A 1 82 ? -0.046 -4.929 15.764 1.00 98.06 82 PRO A C 1
ATOM 664 O O . PRO A 1 82 ? 0.664 -4.215 16.462 1.00 98.06 82 PRO A O 1
ATOM 667 N N . ALA A 1 83 ? 0.405 -5.560 14.681 1.00 97.81 83 ALA A N 1
ATOM 668 C CA . ALA A 1 83 ? 1.712 -5.305 14.065 1.00 97.81 83 ALA A CA 1
ATOM 669 C C . ALA A 1 83 ? 1.583 -4.402 12.827 1.00 97.81 83 ALA A C 1
ATOM 671 O O . ALA A 1 83 ? 2.544 -3.759 12.405 1.00 97.81 83 ALA A O 1
ATOM 672 N N . TYR A 1 84 ? 0.375 -4.348 12.260 1.00 98.44 84 TYR A N 1
ATOM 673 C CA . TYR A 1 84 ? 0.041 -3.574 11.076 1.00 98.44 84 TYR A CA 1
ATOM 674 C C . TYR A 1 84 ? -1.268 -2.820 11.295 1.00 98.44 84 TYR A C 1
ATOM 676 O O . TYR A 1 84 ? -2.244 -3.400 11.783 1.00 98.44 84 TYR A O 1
ATOM 684 N N . VAL A 1 85 ? -1.297 -1.564 10.859 1.00 98.62 85 VAL A N 1
ATOM 685 C CA . VAL A 1 85 ? -2.505 -0.749 10.740 1.00 98.62 85 VAL A CA 1
ATOM 686 C C . VAL A 1 85 ? -2.724 -0.374 9.278 1.00 98.62 85 VAL A C 1
ATOM 688 O O . VAL A 1 85 ? -1.802 0.080 8.604 1.00 98.62 85 VAL A O 1
ATOM 691 N N . LEU A 1 86 ? -3.951 -0.555 8.789 1.00 98.75 86 LEU A N 1
ATOM 692 C CA . LEU A 1 86 ? -4.397 -0.001 7.511 1.00 98.75 86 LEU A CA 1
ATOM 693 C C . LEU A 1 86 ? -5.466 1.059 7.758 1.00 98.75 86 LEU A C 1
ATOM 695 O O . LEU A 1 86 ? -6.508 0.758 8.338 1.00 98.75 86 LEU A O 1
ATOM 699 N N . LEU A 1 87 ? -5.225 2.269 7.270 1.00 98.69 87 LEU A N 1
ATOM 700 C CA . LEU A 1 87 ? -6.225 3.330 7.200 1.00 98.69 87 LEU A CA 1
ATOM 701 C C . LEU A 1 87 ? -6.982 3.221 5.872 1.00 98.69 87 LEU A C 1
ATOM 703 O O . LEU A 1 87 ? -6.360 3.067 4.821 1.00 98.69 87 LEU A O 1
ATOM 707 N N . VAL A 1 88 ? -8.312 3.293 5.897 1.00 98.69 88 VAL A N 1
ATOM 708 C CA . VAL A 1 88 ? -9.149 3.170 4.691 1.00 98.69 88 VAL A CA 1
ATOM 709 C C . VAL A 1 88 ? -9.969 4.436 4.497 1.00 98.69 88 VAL A C 1
ATOM 711 O O . VAL A 1 88 ? -10.907 4.717 5.247 1.00 98.69 88 VAL A O 1
ATOM 714 N N . GLY A 1 89 ? -9.588 5.188 3.470 1.00 97.94 89 GLY A N 1
ATOM 715 C CA . GLY A 1 89 ? -10.100 6.511 3.149 1.00 97.94 89 GLY A CA 1
ATOM 716 C C . GLY A 1 89 ? -8.960 7.466 2.816 1.00 97.94 89 GLY A C 1
ATOM 717 O O . GLY A 1 89 ? -7.861 7.362 3.364 1.00 97.94 89 GLY A O 1
ATOM 718 N N . ALA A 1 90 ? -9.208 8.390 1.897 1.00 96.69 90 ALA A N 1
ATOM 719 C CA . ALA A 1 90 ? -8.306 9.500 1.613 1.00 96.69 90 ALA A CA 1
ATOM 720 C C . ALA A 1 90 ? -8.229 10.493 2.807 1.00 96.69 90 ALA A C 1
ATOM 722 O O . ALA A 1 90 ? -8.988 10.340 3.775 1.00 96.69 90 ALA A O 1
ATOM 723 N N . PRO A 1 91 ? -7.286 11.458 2.821 1.00 93.88 91 PRO A N 1
ATOM 724 C CA . PRO A 1 91 ? -7.088 12.372 3.953 1.00 93.88 91 PRO A CA 1
ATOM 725 C C . PRO A 1 91 ? -8.337 13.155 4.394 1.00 93.88 91 PRO A C 1
ATOM 727 O O . PRO A 1 91 ? -8.434 13.535 5.558 1.00 93.88 91 PRO A O 1
ATOM 730 N N . GLU A 1 92 ? -9.315 13.361 3.511 1.00 93.88 92 GLU A N 1
ATOM 731 C CA . GLU A 1 92 ? -10.613 13.966 3.830 1.00 93.88 92 GLU A CA 1
ATOM 732 C C . GLU A 1 92 ? -11.545 13.050 4.648 1.00 93.88 92 GLU A C 1
ATOM 734 O O . GLU A 1 92 ? -12.442 13.540 5.329 1.00 93.88 92 GLU A O 1
ATOM 739 N N . PHE A 1 93 ? -11.320 11.732 4.623 1.00 96.81 93 PHE A N 1
ATOM 740 C CA . PHE A 1 93 ? -12.101 10.728 5.359 1.00 96.81 93 PHE A CA 1
ATOM 741 C C . PHE A 1 93 ? -11.407 10.242 6.634 1.00 96.81 93 PHE A C 1
ATOM 743 O O . PHE A 1 93 ? -12.074 9.899 7.607 1.00 96.81 93 PHE A O 1
ATOM 750 N N . ILE A 1 94 ? -10.075 10.193 6.635 1.00 96.19 94 ILE A N 1
ATOM 751 C CA . ILE A 1 94 ? -9.256 9.939 7.825 1.00 96.19 94 ILE A CA 1
ATOM 752 C C . ILE A 1 94 ? -8.071 10.890 7.760 1.00 96.19 94 ILE A C 1
ATOM 754 O O . ILE A 1 94 ? -7.133 10.664 6.990 1.00 96.19 94 ILE A O 1
ATOM 758 N N . ARG A 1 95 ? -8.108 11.937 8.577 1.00 93.50 95 ARG A N 1
ATOM 759 C CA . ARG A 1 95 ? -7.125 13.013 8.544 1.00 93.50 95 ARG A CA 1
ATOM 760 C C . ARG A 1 95 ? -5.726 12.517 8.930 1.00 93.50 95 ARG A C 1
ATOM 762 O O . ARG A 1 95 ? -5.561 11.704 9.838 1.00 93.50 95 ARG A O 1
ATOM 769 N N . THR A 1 96 ? -4.721 13.017 8.226 1.00 89.50 96 THR A N 1
ATOM 770 C CA . THR A 1 96 ? -3.291 12.863 8.536 1.00 89.50 96 THR A CA 1
ATOM 771 C C . THR A 1 96 ? -2.858 13.846 9.630 1.00 89.50 96 THR A C 1
ATOM 773 O O . THR A 1 96 ? -3.601 14.773 9.960 1.00 89.50 96 THR A O 1
ATOM 776 N N . ASP A 1 97 ? -1.651 13.709 10.181 1.00 84.62 97 ASP A N 1
ATOM 777 C CA . ASP A 1 97 ? -1.123 14.702 11.125 1.00 84.62 97 ASP A CA 1
ATOM 778 C C . ASP A 1 97 ? -0.946 16.111 10.498 1.00 84.62 97 ASP A C 1
ATOM 780 O O . ASP A 1 97 ? -1.266 16.351 9.328 1.00 84.62 97 ASP A O 1
ATOM 784 N N . GLN A 1 98 ? -0.472 17.081 11.289 1.00 77.38 98 GLN A N 1
ATOM 785 C CA . GLN A 1 98 ? -0.253 18.466 10.832 1.00 77.38 98 GLN A CA 1
ATOM 786 C C . GLN A 1 98 ? 0.716 18.562 9.641 1.00 77.38 98 GLN A C 1
ATOM 788 O O . GLN A 1 98 ? 0.595 19.486 8.839 1.00 77.38 98 GLN A O 1
ATOM 793 N N . ASN A 1 99 ? 1.630 17.600 9.503 1.00 78.75 99 ASN A N 1
ATOM 794 C CA . ASN A 1 99 ? 2.609 17.524 8.424 1.00 78.75 99 ASN A CA 1
ATOM 795 C C . ASN A 1 99 ? 2.178 16.567 7.300 1.00 78.75 99 ASN A C 1
ATOM 797 O O . ASN A 1 99 ? 2.951 16.298 6.387 1.00 78.75 99 ASN A O 1
ATOM 801 N N . GLN A 1 100 ? 0.932 16.094 7.342 1.00 81.06 100 GLN A N 1
ATOM 802 C CA . GLN A 1 100 ? 0.353 15.138 6.404 1.00 81.06 100 GLN A CA 1
ATOM 803 C C . GLN A 1 100 ? 0.977 13.736 6.437 1.00 81.06 100 GLN A C 1
ATOM 805 O O . GLN A 1 100 ? 0.983 13.023 5.434 1.00 81.06 100 GLN A O 1
ATOM 810 N N . PHE A 1 101 ? 1.448 13.309 7.605 1.00 88.00 101 PHE A N 1
ATOM 811 C CA . PHE A 1 101 ? 2.039 11.995 7.815 1.00 88.00 101 PHE A CA 1
ATOM 812 C C . PHE A 1 101 ? 1.099 11.048 8.576 1.00 88.00 101 PHE A C 1
ATOM 814 O O . PHE A 1 101 ? 0.337 11.447 9.462 1.00 88.00 101 PHE A O 1
ATOM 821 N N . ASP A 1 102 ? 1.157 9.767 8.203 1.00 94.06 102 ASP A N 1
ATOM 822 C CA . ASP A 1 102 ? 0.429 8.672 8.861 1.00 94.06 102 ASP A CA 1
ATOM 823 C C . ASP A 1 102 ? 1.289 7.930 9.903 1.00 94.06 102 ASP A C 1
ATOM 825 O O . ASP A 1 102 ? 0.765 7.130 10.681 1.00 94.06 102 ASP A O 1
ATOM 829 N N . ASP A 1 103 ? 2.597 8.203 9.960 1.00 91.94 103 ASP A N 1
ATOM 830 C CA . ASP A 1 103 ? 3.536 7.626 10.935 1.00 91.94 103 ASP A CA 1
ATOM 831 C C . ASP A 1 103 ? 3.142 7.946 12.386 1.00 91.94 103 ASP A C 1
ATOM 833 O O . ASP A 1 103 ? 3.332 7.126 13.291 1.00 91.94 103 ASP A O 1
ATOM 837 N N . PHE A 1 104 ? 2.473 9.083 12.587 1.00 92.31 104 PHE A N 1
ATOM 838 C CA . PHE A 1 104 ? 1.801 9.455 13.822 1.00 92.31 104 PHE A CA 1
ATOM 839 C C . PHE A 1 104 ? 0.961 8.302 14.381 1.00 92.31 104 PHE A C 1
ATOM 841 O O . PHE A 1 104 ? 1.032 8.011 15.575 1.00 92.31 104 PHE A O 1
ATOM 848 N N . TYR A 1 105 ? 0.216 7.576 13.540 1.00 95.44 105 TYR A N 1
ATOM 849 C CA . TYR A 1 105 ? -0.611 6.449 13.976 1.00 95.44 105 TYR A CA 1
ATOM 850 C C . TYR A 1 105 ? 0.208 5.223 14.403 1.00 95.44 105 TYR A C 1
ATOM 852 O O . TYR A 1 105 ? -0.240 4.485 15.282 1.00 95.44 105 TYR A O 1
ATOM 860 N N . GLY A 1 106 ? 1.429 5.061 13.889 1.00 95.25 106 GLY A N 1
ATOM 861 C CA . GLY A 1 106 ? 2.333 3.941 14.179 1.00 95.25 106 GLY A CA 1
ATOM 862 C C . GLY A 1 106 ? 3.250 4.129 15.391 1.00 95.25 106 GLY A C 1
ATOM 863 O O . GLY A 1 106 ? 3.742 3.142 15.927 1.00 95.25 106 GLY A O 1
ATOM 864 N N . ASN A 1 107 ? 3.456 5.368 15.845 1.00 92.88 107 ASN A N 1
ATOM 865 C CA . ASN A 1 107 ? 4.377 5.718 16.938 1.00 92.88 107 ASN A CA 1
ATOM 866 C C . ASN A 1 107 ? 3.717 5.656 18.331 1.00 92.88 107 ASN A C 1
ATOM 868 O O . ASN A 1 107 ? 2.979 6.564 18.716 1.00 92.88 107 ASN A O 1
ATOM 872 N N . MET A 1 108 ? 3.917 4.584 19.089 1.00 92.50 108 MET A N 1
ATOM 873 C CA . MET A 1 108 ? 3.232 4.332 20.365 1.00 92.50 108 MET A CA 1
ATOM 874 C C . MET A 1 108 ? 3.893 5.017 21.560 1.00 92.50 108 MET A C 1
ATOM 876 O O . MET A 1 108 ? 3.232 5.242 22.573 1.00 92.50 108 MET A O 1
ATOM 880 N N . THR A 1 109 ? 5.179 5.345 21.450 1.00 86.81 109 THR A N 1
ATOM 881 C CA . THR A 1 109 ? 6.005 5.827 22.568 1.00 86.81 109 THR A CA 1
ATOM 882 C C . THR A 1 109 ? 6.352 7.315 22.479 1.00 86.81 109 THR A C 1
ATOM 884 O O . THR A 1 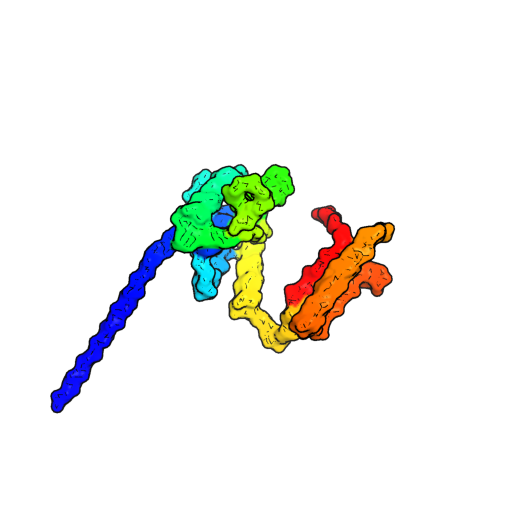109 ? 6.858 7.889 23.440 1.00 86.81 109 THR A O 1
ATOM 887 N N . GLY A 1 110 ? 6.056 7.965 21.352 1.00 82.50 110 GLY A N 1
ATOM 888 C CA . GLY A 1 110 ? 6.357 9.375 21.100 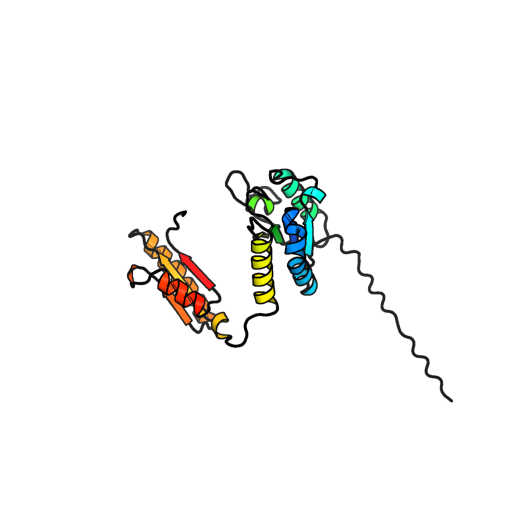1.00 82.50 110 GLY A CA 1
ATOM 889 C C . GLY A 1 110 ? 7.812 9.648 20.705 1.00 82.50 110 GLY A C 1
ATOM 890 O O . GLY A 1 110 ? 8.203 10.809 20.638 1.00 82.50 110 GLY A O 1
ATOM 891 N N . ASN A 1 111 ? 8.617 8.618 20.425 1.00 85.75 111 ASN A N 1
ATOM 892 C CA . ASN A 1 111 ? 10.067 8.731 20.201 1.00 85.75 111 ASN A CA 1
ATOM 893 C C . ASN A 1 111 ? 10.490 8.759 18.715 1.00 85.75 111 ASN A C 1
ATOM 895 O O . ASN A 1 111 ? 11.665 8.553 18.416 1.00 85.75 111 ASN A O 1
ATOM 899 N N . TYR A 1 112 ? 9.547 9.003 17.799 1.00 80.62 112 TYR A N 1
ATOM 900 C CA . TYR A 1 112 ? 9.734 9.006 16.337 1.00 80.62 112 TYR A CA 1
ATOM 901 C C . TYR A 1 112 ? 10.064 7.638 15.714 1.00 80.62 112 TYR A C 1
ATOM 903 O O . TYR A 1 112 ? 10.392 7.566 14.531 1.00 80.62 112 TYR A O 1
ATOM 911 N N . VAL A 1 113 ? 9.932 6.544 16.468 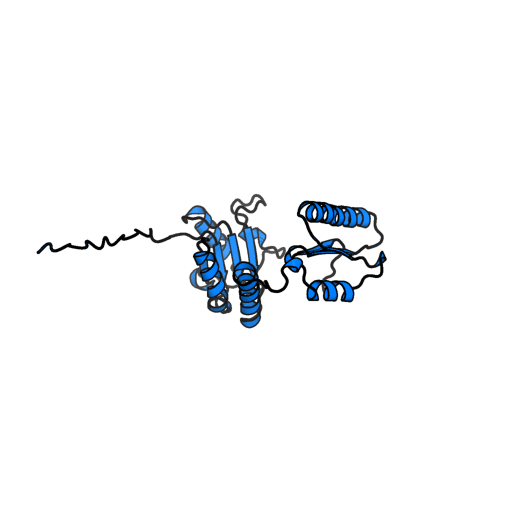1.00 88.75 113 VAL A N 1
ATOM 912 C CA . VAL A 1 113 ? 9.965 5.177 15.939 1.00 88.75 113 VAL A CA 1
ATOM 913 C C . VAL A 1 113 ? 8.532 4.667 15.812 1.00 88.75 113 VAL A C 1
ATOM 915 O O . VAL A 1 113 ? 7.696 4.906 16.678 1.00 88.75 113 VAL A O 1
ATOM 918 N N . MET A 1 114 ? 8.231 3.973 14.714 1.00 93.62 114 MET A N 1
ATOM 919 C CA . MET A 1 114 ? 6.965 3.256 14.575 1.00 93.62 114 MET A CA 1
ATOM 920 C C . MET A 1 114 ? 7.106 1.839 15.129 1.00 93.62 114 MET A C 1
ATOM 922 O O . MET A 1 114 ? 7.844 1.029 14.570 1.00 93.62 114 MET A O 1
ATOM 926 N N . GLU A 1 115 ? 6.363 1.511 16.184 1.00 95.81 115 GLU A N 1
ATOM 927 C CA . GLU A 1 115 ? 6.228 0.132 16.669 1.00 95.81 115 GLU A CA 1
ATOM 928 C C . GLU A 1 115 ? 5.206 -0.671 15.851 1.00 95.81 115 GLU A C 1
ATOM 930 O O . GLU A 1 115 ? 5.245 -1.902 15.829 1.00 95.81 115 GLU A O 1
ATOM 935 N N . VAL A 1 116 ? 4.306 0.021 15.146 1.00 96.50 116 VAL A N 1
ATOM 936 C CA . VAL A 1 116 ? 3.305 -0.584 14.262 1.00 96.50 116 VAL A CA 1
ATOM 937 C C . VAL A 1 116 ? 3.452 -0.014 12.860 1.00 96.50 116 VAL A C 1
ATOM 939 O O . VAL A 1 116 ? 3.441 1.199 12.666 1.00 96.50 116 VAL A O 1
ATOM 942 N N . SER A 1 117 ? 3.558 -0.895 11.865 1.00 97.19 117 SER A N 1
ATOM 943 C CA . SER A 1 117 ? 3.634 -0.482 10.462 1.00 97.19 117 SER A CA 1
ATOM 944 C C . SER A 1 117 ? 2.289 0.070 9.997 1.00 97.19 117 SER A C 1
ATOM 946 O O . SER A 1 117 ? 1.270 -0.610 10.132 1.00 97.19 117 SER A O 1
ATOM 948 N N . VAL A 1 118 ? 2.282 1.268 9.414 1.00 97.44 118 VAL A N 1
ATOM 949 C CA . VAL A 1 118 ? 1.062 1.922 8.920 1.00 97.44 118 VAL A CA 1
ATOM 950 C C . VAL A 1 118 ? 1.060 1.963 7.397 1.00 97.44 118 VAL A C 1
ATOM 952 O O . VAL A 1 118 ? 2.053 2.324 6.771 1.00 97.44 118 VAL A O 1
ATOM 955 N N . GLY A 1 119 ? -0.071 1.597 6.801 1.00 97.38 119 GLY A N 1
ATOM 956 C CA . GLY A 1 119 ? -0.374 1.842 5.395 1.00 97.38 119 GLY A CA 1
ATOM 957 C C . GLY A 1 119 ? -1.742 2.497 5.237 1.00 97.38 119 GLY A C 1
ATOM 958 O O . GLY A 1 119 ? -2.554 2.501 6.165 1.00 97.38 119 GLY A O 1
ATOM 959 N N . ARG A 1 120 ? -2.027 3.007 4.037 1.00 98.12 120 ARG A N 1
ATOM 960 C CA . ARG A 1 120 ? -3.315 3.617 3.701 1.00 98.12 120 ARG A CA 1
ATOM 961 C C . ARG A 1 120 ? -3.828 3.131 2.352 1.00 98.12 120 ARG A C 1
ATOM 963 O O . ARG A 1 120 ? -3.106 3.145 1.360 1.00 98.12 120 ARG A O 1
ATOM 970 N N . PHE A 1 121 ? -5.102 2.760 2.309 1.00 98.31 121 PHE A N 1
ATOM 971 C CA . PHE A 1 121 ? -5.884 2.700 1.078 1.00 98.31 121 PHE A CA 1
ATOM 972 C C . PHE A 1 121 ? -6.585 4.044 0.907 1.00 98.31 121 PHE A C 1
ATOM 974 O O . PHE A 1 121 ? -7.647 4.287 1.479 1.00 98.31 121 PHE A O 1
ATOM 981 N N . SER A 1 122 ? -5.946 4.937 0.151 1.00 97.12 122 SER A N 1
ATOM 982 C CA . SER A 1 122 ? -6.457 6.283 -0.103 1.00 97.12 122 SER A CA 1
ATOM 983 C C . SER A 1 122 ? -7.502 6.233 -1.214 1.00 97.12 122 SER A C 1
ATOM 985 O O . SER A 1 122 ? -7.165 6.317 -2.390 1.00 97.12 122 SER A O 1
ATOM 987 N N . CYS A 1 123 ? -8.762 6.035 -0.834 1.00 97.50 123 CYS A N 1
ATOM 988 C CA . CYS A 1 123 ? -9.923 6.082 -1.722 1.00 97.50 123 CYS A CA 1
ATOM 989 C C . CYS A 1 123 ? -10.834 7.247 -1.348 1.00 97.50 123 CYS A C 1
ATOM 991 O O . CYS A 1 123 ? -11.119 7.451 -0.163 1.00 97.50 123 CYS A O 1
ATOM 993 N N . SER A 1 124 ? -11.356 7.931 -2.361 1.00 97.62 124 SER A N 1
ATOM 994 C CA . SER A 1 124 ? -12.375 8.970 -2.208 1.00 97.62 124 SER A CA 1
ATOM 995 C C . SER A 1 124 ? -13.790 8.454 -2.512 1.00 97.62 124 SER A C 1
ATOM 997 O O . SER A 1 124 ? -14.779 9.133 -2.247 1.00 97.62 124 SER A O 1
ATOM 999 N N . ASN A 1 125 ? -13.917 7.226 -3.030 1.00 98.44 125 ASN A N 1
ATOM 1000 C CA . ASN A 1 125 ? -15.192 6.533 -3.233 1.00 98.44 125 ASN A CA 1
ATOM 1001 C C . ASN A 1 125 ? -15.053 4.998 -3.125 1.00 98.44 125 ASN A C 1
ATOM 1003 O O . ASN A 1 125 ? -13.956 4.437 -3.105 1.00 98.44 125 ASN A O 1
ATOM 1007 N N . VAL A 1 126 ? -16.195 4.305 -3.058 1.00 98.56 126 VAL A N 1
ATOM 1008 C CA . VAL A 1 126 ? -16.266 2.839 -2.904 1.00 98.56 126 VAL A CA 1
ATOM 1009 C C . VAL A 1 126 ? -15.611 2.096 -4.074 1.00 98.56 126 VAL A C 1
ATOM 1011 O O . VAL A 1 126 ? -14.981 1.061 -3.861 1.00 98.56 126 VAL A O 1
ATOM 1014 N N . SER A 1 127 ? -15.711 2.619 -5.301 1.00 98.62 127 SER A N 1
ATOM 1015 C CA . SER A 1 127 ? -15.119 1.985 -6.486 1.00 98.62 127 SER A CA 1
ATOM 1016 C C . SER A 1 127 ? -13.592 1.952 -6.398 1.00 98.62 127 SER A C 1
ATOM 1018 O O . SER A 1 127 ? -12.982 0.908 -6.615 1.00 98.62 127 SER A O 1
ATOM 1020 N N . GLU A 1 128 ? -12.965 3.062 -6.012 1.00 98.56 128 GLU A N 1
ATOM 1021 C CA . GLU A 1 128 ? -11.517 3.127 -5.784 1.00 98.56 128 GLU A CA 1
ATOM 1022 C C . GLU A 1 128 ? -11.064 2.182 -4.666 1.00 98.56 128 GLU A C 1
ATOM 1024 O O . GLU A 1 128 ? -10.048 1.495 -4.808 1.00 98.56 128 GLU A O 1
ATOM 1029 N N . CYS A 1 129 ? -11.842 2.094 -3.580 1.00 98.69 129 CYS A N 1
ATOM 1030 C CA . CYS A 1 129 ? -11.581 1.151 -2.494 1.00 98.69 129 CYS A CA 1
ATOM 1031 C C . CYS A 1 129 ? -11.587 -0.298 -3.006 1.00 98.69 129 CYS A C 1
ATOM 1033 O O . CYS A 1 129 ? -10.617 -1.035 -2.812 1.00 98.69 129 CYS A O 1
ATOM 1035 N N . ASN A 1 130 ? -12.632 -0.674 -3.752 1.00 98.75 130 ASN A N 1
ATOM 1036 C CA . ASN A 1 130 ? -12.762 -1.996 -4.363 1.00 98.75 130 ASN A CA 1
ATOM 1037 C C . ASN A 1 130 ? -11.606 -2.308 -5.322 1.00 98.75 130 ASN A C 1
ATOM 1039 O O . ASN A 1 130 ? -11.106 -3.432 -5.325 1.00 98.75 130 ASN A O 1
ATOM 1043 N N . VAL A 1 131 ? -11.133 -1.330 -6.102 1.00 98.62 131 VAL A N 1
ATOM 1044 C CA . VAL A 1 131 ? -9.974 -1.505 -6.993 1.00 98.62 131 VAL A CA 1
ATOM 1045 C C . VAL A 1 131 ? -8.703 -1.819 -6.201 1.00 98.62 131 VAL A C 1
ATOM 1047 O O . VAL A 1 131 ? -7.954 -2.719 -6.584 1.00 98.62 131 VAL A O 1
ATOM 1050 N N . MET A 1 132 ? -8.437 -1.120 -5.093 1.00 98.50 132 MET A N 1
ATOM 1051 C CA . MET A 1 132 ? -7.273 -1.419 -4.246 1.00 98.50 132 MET A CA 1
ATOM 1052 C C . MET A 1 132 ? -7.375 -2.810 -3.611 1.00 98.50 132 MET A C 1
ATOM 1054 O O . MET A 1 132 ? -6.426 -3.590 -3.697 1.00 98.50 132 MET A O 1
ATOM 1058 N N . VAL A 1 133 ? -8.544 -3.158 -3.064 1.00 98.62 133 VAL A N 1
ATOM 1059 C CA . VAL A 1 133 ? -8.826 -4.481 -2.483 1.00 98.62 133 VAL A CA 1
ATOM 1060 C C . VAL A 1 133 ? -8.626 -5.597 -3.506 1.00 98.62 133 VAL A C 1
ATOM 1062 O O . VAL A 1 133 ? -7.915 -6.566 -3.228 1.00 98.62 133 VAL A O 1
ATOM 1065 N N . ALA A 1 134 ? -9.193 -5.441 -4.704 1.00 98.44 134 ALA A N 1
ATOM 1066 C CA . ALA A 1 134 ? -9.085 -6.419 -5.777 1.00 98.44 134 ALA A CA 1
ATOM 1067 C C . ALA A 1 134 ? -7.633 -6.607 -6.228 1.00 98.44 134 ALA A C 1
ATOM 1069 O O . ALA A 1 134 ? -7.180 -7.744 -6.336 1.00 98.44 134 ALA A O 1
ATOM 1070 N N . LYS A 1 135 ? -6.869 -5.522 -6.429 1.00 97.75 135 LYS A N 1
ATOM 1071 C CA . LYS A 1 135 ? -5.445 -5.614 -6.794 1.00 97.75 135 LYS A CA 1
ATOM 1072 C C . LYS A 1 135 ? -4.637 -6.372 -5.740 1.00 97.75 135 LYS A C 1
ATOM 1074 O O . LYS A 1 135 ? -3.859 -7.251 -6.100 1.00 97.75 135 LYS A O 1
ATOM 1079 N N . THR A 1 136 ? -4.840 -6.079 -4.453 1.00 98.00 136 THR A N 1
ATOM 1080 C CA . THR A 1 136 ? -4.116 -6.757 -3.367 1.00 98.00 136 THR A CA 1
ATOM 1081 C C . THR A 1 136 ? -4.482 -8.235 -3.260 1.00 98.00 136 THR A C 1
ATOM 1083 O O . THR A 1 136 ? -3.588 -9.072 -3.162 1.00 98.00 136 THR A O 1
ATOM 1086 N N . ILE A 1 137 ? -5.772 -8.585 -3.304 1.00 98.25 137 ILE A N 1
ATOM 1087 C CA . ILE A 1 137 ? -6.193 -9.993 -3.250 1.00 98.25 137 ILE A CA 1
ATOM 1088 C C . ILE A 1 137 ? -5.712 -10.746 -4.487 1.00 98.25 137 ILE A C 1
ATOM 1090 O O . ILE A 1 137 ? -5.181 -11.844 -4.344 1.00 98.25 137 ILE A O 1
ATOM 1094 N N . ASN A 1 138 ? -5.847 -10.170 -5.683 1.00 97.12 138 ASN A N 1
ATOM 1095 C CA . ASN A 1 138 ? -5.397 -10.823 -6.907 1.00 97.12 138 ASN A CA 1
ATOM 1096 C C . ASN A 1 138 ? -3.891 -11.059 -6.868 1.00 97.12 138 ASN A C 1
ATOM 1098 O O . ASN A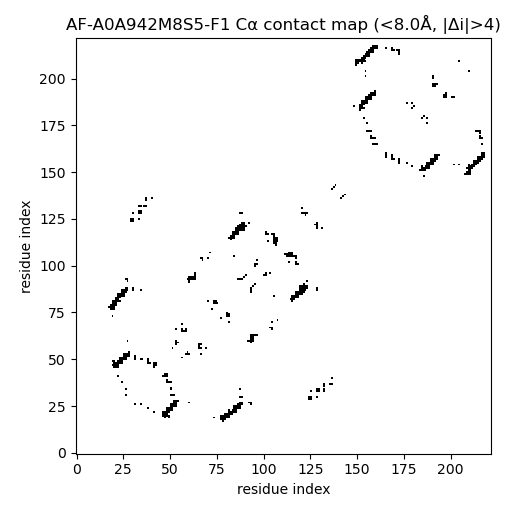 1 138 ? -3.468 -12.184 -7.082 1.00 97.12 138 ASN A O 1
ATOM 1102 N N . TYR A 1 139 ? -3.084 -10.071 -6.479 1.00 96.50 139 TYR A N 1
ATOM 1103 C CA . TYR A 1 139 ? -1.643 -10.280 -6.337 1.00 96.50 139 TYR A CA 1
ATOM 1104 C C . TYR A 1 139 ? -1.302 -11.407 -5.345 1.00 96.50 139 TYR A C 1
ATOM 1106 O O . TYR A 1 139 ? -0.417 -12.218 -5.601 1.00 96.50 139 TYR A O 1
ATOM 1114 N N . GLU A 1 140 ? -2.007 -11.488 -4.213 1.00 96.81 140 GLU A N 1
ATOM 1115 C CA . GLU A 1 140 ? -1.665 -12.435 -3.145 1.00 96.81 140 GLU A CA 1
ATOM 1116 C C . GLU A 1 140 ? -2.278 -13.832 -3.275 1.00 96.81 140 GLU A C 1
ATOM 1118 O O . GLU A 1 140 ? -1.753 -14.771 -2.676 1.00 96.81 140 GLU A O 1
ATOM 1123 N N . ARG A 1 141 ? -3.418 -13.963 -3.956 1.00 96.00 141 ARG A N 1
ATOM 1124 C CA . ARG A 1 141 ? -4.229 -15.189 -3.981 1.00 96.00 141 ARG A CA 1
ATOM 1125 C C . ARG A 1 141 ? -4.437 -15.734 -5.385 1.00 96.00 141 ARG A C 1
ATOM 1127 O O . ARG A 1 141 ? -4.488 -16.949 -5.555 1.00 96.00 141 ARG A O 1
ATOM 1134 N N . TYR A 1 142 ? -4.571 -14.849 -6.366 1.00 95.81 142 TYR A N 1
ATOM 1135 C CA . TYR A 1 142 ? -4.887 -15.194 -7.750 1.00 95.81 142 TYR A CA 1
ATOM 1136 C C . TYR A 1 142 ? -3.978 -14.437 -8.723 1.00 95.81 142 TYR A C 1
ATOM 1138 O O . TYR A 1 142 ? -4.482 -13.699 -9.577 1.00 95.81 142 TYR A O 1
ATOM 1146 N N . PRO A 1 143 ? -2.644 -14.532 -8.569 1.00 94.75 143 PRO A N 1
ATOM 1147 C CA . PRO A 1 143 ? -1.763 -13.767 -9.425 1.00 94.75 143 PRO A CA 1
ATOM 1148 C C . PRO A 1 143 ? -1.899 -14.235 -10.874 1.00 94.75 143 PRO A C 1
ATOM 1150 O O . PRO A 1 143 ? -2.320 -15.358 -11.155 1.00 94.75 143 PRO A O 1
ATOM 1153 N N . TYR A 1 144 ? -1.512 -13.376 -11.809 1.00 93.19 144 TYR A N 1
ATOM 1154 C CA . TYR A 1 144 ? -1.425 -13.766 -13.208 1.00 93.19 144 TYR A CA 1
ATOM 1155 C C . TYR A 1 144 ? -0.266 -14.753 -13.401 1.00 93.19 144 TYR A C 1
ATOM 1157 O O . TYR A 1 144 ? 0.890 -14.410 -13.152 1.00 93.19 144 TYR A O 1
ATOM 1165 N N . LEU A 1 145 ? -0.592 -15.982 -13.815 1.00 95.38 145 LEU A N 1
ATOM 1166 C CA . LEU A 1 145 ? 0.357 -17.098 -13.927 1.00 95.38 145 LEU A CA 1
ATOM 1167 C C . LEU A 1 145 ? 0.569 -17.599 -15.364 1.00 95.38 145 LEU A C 1
ATOM 1169 O O . LEU A 1 145 ? 1.284 -18.576 -15.556 1.00 95.38 145 LEU A O 1
ATOM 1173 N N . VAL A 1 146 ? -0.058 -16.975 -16.369 1.00 95.31 146 VAL A N 1
ATOM 1174 C CA . VAL A 1 146 ? 0.103 -17.396 -17.776 1.00 95.31 146 VAL A CA 1
ATOM 1175 C C . VAL A 1 146 ? 1.501 -17.047 -18.286 1.00 95.31 146 VAL A C 1
ATOM 1177 O O . VAL A 1 146 ? 2.176 -17.897 -18.853 1.00 95.31 146 VAL A O 1
ATOM 1180 N N . ASP A 1 147 ? 1.948 -15.817 -18.040 1.00 92.94 147 ASP A N 1
ATOM 1181 C CA . ASP A 1 147 ? 3.361 -15.452 -18.085 1.00 92.94 147 ASP A CA 1
ATOM 1182 C C . ASP A 1 147 ? 3.761 -15.127 -16.649 1.00 92.94 147 ASP A C 1
ATOM 1184 O O . ASP A 1 147 ? 3.110 -14.303 -16.015 1.00 92.94 147 ASP A O 1
ATOM 1188 N N . THR A 1 148 ? 4.769 -15.808 -16.110 1.00 95.06 148 THR A N 1
ATOM 1189 C CA . THR A 1 148 ? 5.279 -15.579 -14.750 1.00 95.06 148 THR A CA 1
ATOM 1190 C C . THR A 1 148 ? 6.542 -14.727 -14.741 1.00 95.06 148 THR A C 1
ATOM 1192 O O . THR A 1 148 ? 7.007 -14.341 -13.672 1.00 95.06 148 THR A O 1
ATOM 1195 N N . LEU A 1 149 ? 7.125 -14.419 -15.903 1.00 95.88 149 LEU A N 1
ATOM 1196 C CA . LEU A 1 149 ? 8.376 -13.667 -15.973 1.00 95.88 149 LEU A CA 1
ATOM 1197 C C . LEU A 1 149 ? 8.220 -12.257 -15.410 1.00 95.88 149 LEU A C 1
ATOM 1199 O O . LEU A 1 149 ? 9.186 -11.712 -14.894 1.00 95.88 149 LEU A O 1
ATOM 1203 N N . TRP A 1 150 ? 7.014 -11.678 -15.423 1.00 96.00 150 TRP A N 1
ATOM 1204 C CA . TRP A 1 150 ? 6.766 -10.358 -14.831 1.00 96.00 150 TRP A CA 1
ATOM 1205 C C . TRP A 1 150 ? 7.155 -10.270 -13.345 1.00 96.00 150 TRP A C 1
ATOM 1207 O O . TRP A 1 150 ? 7.508 -9.185 -12.889 1.00 96.00 150 TRP A O 1
ATOM 1217 N N . PHE A 1 151 ? 7.169 -11.386 -12.599 1.00 96.31 151 PHE A N 1
ATOM 1218 C CA . PHE A 1 151 ? 7.670 -11.414 -11.219 1.00 96.31 151 PHE A CA 1
ATOM 1219 C C . PHE A 1 151 ? 9.166 -11.083 -11.121 1.00 96.31 151 PHE A C 1
ATOM 1221 O O . PHE A 1 151 ? 9.615 -10.523 -10.120 1.00 96.31 151 PHE A O 1
ATOM 1228 N N . THR A 1 152 ? 9.930 -11.412 -12.163 1.00 97.25 152 THR A N 1
ATOM 1229 C CA . THR A 1 152 ? 11.388 -11.261 -12.256 1.00 97.25 152 THR A CA 1
ATOM 1230 C C . THR A 1 152 ? 11.800 -10.169 -13.247 1.00 97.25 152 THR A C 1
ATOM 1232 O O . THR A 1 152 ? 12.950 -10.136 -13.684 1.00 97.25 152 THR A O 1
ATOM 1235 N N . LYS A 1 153 ? 10.883 -9.259 -13.603 1.00 98.31 153 LYS A N 1
ATOM 1236 C CA . LYS A 1 153 ? 11.177 -8.032 -14.357 1.00 98.31 153 LYS A CA 1
ATOM 1237 C C . LYS A 1 153 ? 11.063 -6.817 -13.432 1.00 98.31 153 LYS A C 1
ATOM 1239 O O . LYS A 1 153 ? 10.056 -6.657 -12.742 1.00 98.31 153 LYS A O 1
ATOM 1244 N N . GLY A 1 154 ? 12.065 -5.942 -13.444 1.00 97.81 154 GLY A N 1
ATOM 1245 C CA . GLY A 1 154 ? 12.082 -4.702 -12.665 1.00 97.81 154 GLY A CA 1
ATOM 1246 C C . GLY A 1 154 ? 12.431 -3.490 -13.522 1.00 97.81 154 GLY A C 1
ATOM 1247 O O . GLY A 1 154 ? 13.153 -3.605 -14.509 1.00 97.81 154 GLY A O 1
ATOM 1248 N N . THR A 1 155 ? 11.941 -2.317 -13.133 1.00 98.06 155 THR A N 1
ATOM 1249 C CA . THR A 1 155 ? 12.235 -1.049 -13.811 1.00 98.06 155 THR A CA 1
ATOM 1250 C C . THR A 1 155 ? 12.827 -0.053 -12.823 1.00 98.06 155 THR A C 1
ATOM 1252 O O . THR A 1 155 ? 12.203 0.268 -11.813 1.00 98.06 155 THR A O 1
ATOM 1255 N N . GLY A 1 156 ? 14.019 0.461 -13.120 1.00 97.81 156 GLY A N 1
ATOM 1256 C CA . GLY A 1 156 ? 14.601 1.617 -12.447 1.00 97.81 156 GLY A CA 1
ATOM 1257 C C . GLY A 1 156 ? 14.469 2.872 -13.296 1.00 97.81 156 GLY A C 1
ATOM 1258 O O . GLY A 1 156 ? 14.708 2.840 -14.500 1.00 97.81 156 GLY A O 1
ATOM 1259 N N . ILE A 1 157 ? 14.102 3.979 -12.659 1.00 97.06 157 ILE A N 1
ATOM 1260 C CA . ILE A 1 157 ? 13.951 5.285 -13.294 1.00 97.06 157 ILE A CA 1
ATOM 1261 C C . ILE A 1 157 ? 14.839 6.278 -12.553 1.00 97.06 157 ILE A C 1
ATOM 1263 O O . ILE A 1 157 ? 14.688 6.468 -11.342 1.00 97.06 157 ILE A O 1
ATOM 1267 N N . VAL A 1 158 ? 15.735 6.932 -13.286 1.00 95.62 158 VAL A N 1
ATOM 1268 C CA . VAL A 1 158 ? 16.483 8.089 -12.797 1.00 95.62 158 VAL A CA 1
ATOM 1269 C C . VAL A 1 158 ? 15.968 9.332 -13.507 1.00 95.62 158 VAL A C 1
ATOM 1271 O O . VAL A 1 158 ? 15.883 9.369 -14.733 1.00 95.62 158 VAL A O 1
ATOM 1274 N N . ARG A 1 159 ? 15.596 10.352 -12.729 1.00 91.75 159 ARG A N 1
ATOM 1275 C CA . ARG A 1 159 ? 15.336 11.696 -13.249 1.00 91.75 159 ARG A CA 1
ATOM 1276 C C . ARG A 1 159 ? 16.407 12.637 -12.737 1.00 91.75 159 ARG A C 1
ATOM 1278 O O . ARG A 1 159 ? 16.348 13.076 -11.590 1.00 91.75 159 ARG A O 1
ATOM 1285 N N . GLU A 1 160 ? 17.329 12.953 -13.626 1.00 91.19 160 GLU A N 1
ATOM 1286 C CA . GLU A 1 160 ? 18.397 13.908 -13.392 1.00 91.19 160 GLU A CA 1
ATOM 1287 C C . GLU A 1 160 ? 17.877 15.347 -13.378 1.00 91.19 160 GLU A C 1
ATOM 1289 O O . GLU A 1 160 ? 16.894 15.682 -14.054 1.00 91.19 160 GLU A O 1
ATOM 1294 N N . ASP A 1 161 ? 18.552 16.205 -12.619 1.00 86.69 161 ASP A N 1
ATOM 1295 C CA . ASP A 1 161 ? 18.336 17.654 -12.615 1.00 86.69 161 ASP A CA 1
ATOM 1296 C C . ASP A 1 161 ? 19.620 18.474 -12.839 1.00 86.69 161 ASP A C 1
ATOM 1298 O O . ASP A 1 161 ? 19.611 19.694 -12.679 1.00 86.69 161 ASP A O 1
ATOM 1302 N N . ILE A 1 162 ? 20.687 17.825 -13.327 1.00 84.31 162 ILE A N 1
ATOM 1303 C CA . ILE A 1 162 ? 21.999 18.420 -13.632 1.00 84.31 162 ILE A CA 1
ATOM 1304 C C . ILE A 1 162 ? 22.639 18.979 -12.353 1.00 84.31 162 ILE A C 1
ATOM 1306 O O . ILE A 1 162 ? 23.179 20.086 -12.309 1.00 84.31 162 ILE A O 1
ATOM 1310 N N . THR A 1 163 ? 22.582 18.188 -11.283 1.00 84.00 163 THR A N 1
ATOM 1311 C CA . THR A 1 163 ? 23.191 18.516 -9.991 1.00 84.00 163 THR A CA 1
ATOM 1312 C C . THR A 1 163 ? 24.102 17.391 -9.508 1.00 84.00 163 THR A C 1
ATOM 1314 O O . THR A 1 163 ? 24.080 16.265 -10.005 1.00 84.00 163 THR A O 1
ATOM 1317 N N . ALA A 1 164 ? 24.923 17.667 -8.490 1.00 81.44 164 ALA A N 1
ATOM 1318 C CA . ALA A 1 164 ? 25.778 16.645 -7.881 1.00 81.44 164 ALA A CA 1
ATOM 1319 C C . ALA A 1 164 ? 24.975 15.448 -7.321 1.00 81.44 164 ALA A C 1
ATOM 1321 O O . ALA A 1 164 ? 25.498 14.330 -7.244 1.00 81.44 164 ALA A O 1
ATOM 1322 N N . SER A 1 165 ? 23.702 15.666 -6.965 1.00 84.56 165 SER A N 1
ATOM 1323 C CA . SER A 1 165 ? 22.795 14.639 -6.447 1.00 84.56 165 SER A CA 1
ATOM 1324 C C . SER A 1 165 ? 22.444 13.561 -7.475 1.00 84.56 165 SER A C 1
ATOM 1326 O O . SER A 1 165 ? 22.153 12.435 -7.070 1.00 84.56 165 SER A O 1
ATOM 1328 N N . ASP A 1 166 ? 22.569 13.837 -8.776 1.00 88.62 166 ASP A N 1
ATOM 1329 C CA . ASP A 1 166 ? 22.300 12.861 -9.842 1.00 88.62 166 ASP A CA 1
ATOM 1330 C C . ASP A 1 166 ? 23.171 11.609 -9.704 1.00 88.62 166 ASP A C 1
ATOM 1332 O O . ASP A 1 166 ? 22.710 10.480 -9.896 1.00 88.62 166 ASP A O 1
ATOM 1336 N N . SER A 1 167 ? 24.428 11.791 -9.289 1.00 91.69 167 SER A N 1
ATOM 1337 C CA . SER A 1 167 ? 25.341 10.676 -9.028 1.00 91.69 167 SER A CA 1
ATOM 1338 C C . SER A 1 167 ? 24.815 9.742 -7.930 1.00 91.69 167 SER A C 1
ATOM 1340 O O . SER A 1 167 ? 24.947 8.523 -8.043 1.00 91.69 167 SER A O 1
ATOM 1342 N N . ILE A 1 168 ? 24.151 10.292 -6.908 1.00 93.75 168 ILE A N 1
ATOM 1343 C CA . ILE A 1 168 ? 23.543 9.538 -5.807 1.00 93.75 168 ILE A CA 1
ATOM 1344 C C . ILE A 1 168 ? 22.291 8.806 -6.301 1.00 93.75 168 ILE A C 1
ATOM 1346 O O . ILE A 1 168 ? 22.093 7.640 -5.956 1.00 93.75 168 ILE A O 1
ATOM 1350 N N . TYR A 1 169 ? 21.465 9.439 -7.143 1.00 94.81 169 TYR A N 1
ATOM 1351 C CA . TYR A 1 169 ? 20.290 8.790 -7.742 1.00 94.81 169 TYR A CA 1
ATOM 1352 C C . TYR A 1 169 ? 20.694 7.558 -8.554 1.00 94.81 169 TYR A C 1
ATOM 1354 O O . TYR A 1 169 ? 20.151 6.470 -8.338 1.00 94.81 169 TYR A O 1
ATOM 1362 N N . TRP A 1 170 ? 21.715 7.702 -9.402 1.00 94.62 170 TRP A N 1
ATOM 1363 C CA . TRP A 1 170 ? 22.286 6.601 -10.171 1.00 94.62 170 TRP A CA 1
ATOM 1364 C C . TRP A 1 170 ? 22.875 5.502 -9.288 1.00 94.62 170 TRP A C 1
ATOM 1366 O O . TRP A 1 170 ? 22.622 4.325 -9.539 1.00 94.62 170 TRP A O 1
ATOM 1376 N N . GLN A 1 171 ? 23.631 5.854 -8.244 1.00 96.00 171 GLN A N 1
ATOM 1377 C CA . GLN A 1 171 ? 24.185 4.869 -7.308 1.00 96.00 171 GLN A CA 1
ATOM 1378 C C . GLN A 1 171 ? 23.082 4.077 -6.595 1.00 96.00 171 GLN A C 1
ATOM 1380 O O . GLN A 1 171 ? 23.185 2.857 -6.488 1.00 96.00 171 GLN A O 1
ATOM 1385 N N . ASN A 1 172 ? 22.006 4.736 -6.152 1.00 95.62 172 ASN A N 1
ATOM 1386 C CA . ASN A 1 172 ? 20.881 4.068 -5.495 1.00 95.62 172 ASN A CA 1
ATOM 1387 C C . ASN A 1 172 ? 20.168 3.091 -6.441 1.00 95.62 172 ASN A C 1
ATOM 1389 O O . ASN A 1 172 ? 19.922 1.946 -6.069 1.00 95.62 172 ASN A O 1
ATOM 1393 N N . ILE A 1 173 ? 19.865 3.517 -7.670 1.00 97.19 173 ILE A N 1
ATOM 1394 C CA . ILE A 1 173 ? 19.183 2.664 -8.653 1.00 97.19 173 ILE A CA 1
ATOM 1395 C C . ILE A 1 173 ? 20.069 1.482 -9.069 1.00 97.19 173 ILE A C 1
ATOM 1397 O O . ILE A 1 173 ? 19.611 0.341 -9.076 1.00 97.19 173 ILE A O 1
ATOM 1401 N N . ARG A 1 174 ? 21.364 1.710 -9.317 1.00 96.56 174 ARG A N 1
ATOM 1402 C CA . ARG A 1 174 ? 22.313 0.632 -9.649 1.00 96.56 174 ARG A CA 1
ATOM 1403 C C . ARG A 1 174 ? 22.521 -0.350 -8.498 1.00 96.56 174 ARG A C 1
ATOM 1405 O O . ARG A 1 174 ? 22.726 -1.533 -8.750 1.00 96.56 174 ARG A O 1
ATOM 1412 N N . TYR A 1 175 ? 22.431 0.109 -7.250 1.00 97.94 175 TYR A N 1
ATOM 1413 C CA . TYR A 1 175 ? 22.446 -0.784 -6.094 1.00 97.94 175 TYR A CA 1
ATOM 1414 C C . TYR A 1 175 ? 21.247 -1.745 -6.116 1.00 97.94 175 TYR A C 1
ATOM 1416 O O . TYR A 1 175 ? 21.433 -2.953 -5.976 1.00 97.94 175 TYR A O 1
ATOM 1424 N N . VAL A 1 176 ? 20.038 -1.240 -6.395 1.00 97.81 176 VAL A N 1
ATOM 1425 C CA . VAL A 1 176 ? 18.841 -2.083 -6.574 1.00 97.81 176 VAL A CA 1
ATOM 1426 C C . VAL A 1 176 ? 19.020 -3.064 -7.737 1.00 97.81 176 VAL A C 1
ATOM 1428 O O . VAL A 1 176 ? 18.669 -4.233 -7.600 1.00 97.81 176 VAL A O 1
ATOM 1431 N N . PHE A 1 177 ? 19.634 -2.642 -8.846 1.00 97.75 177 PHE A N 1
ATOM 1432 C CA . PHE A 1 177 ? 19.928 -3.542 -9.968 1.00 97.75 177 PHE A CA 1
ATOM 1433 C C . PHE A 1 177 ? 20.848 -4.691 -9.561 1.00 97.75 177 PHE A C 1
ATOM 1435 O O . PHE A 1 177 ? 20.587 -5.832 -9.931 1.00 97.75 177 PHE A O 1
ATOM 1442 N N . GLY A 1 178 ? 21.878 -4.417 -8.757 1.00 98.19 178 GLY A N 1
ATOM 1443 C CA . GLY A 1 178 ? 22.741 -5.458 -8.201 1.00 98.19 178 GLY A CA 1
ATOM 1444 C C . GLY A 1 178 ? 21.966 -6.468 -7.350 1.00 98.19 178 GLY A C 1
ATOM 1445 O O . GLY A 1 178 ? 22.167 -7.672 -7.501 1.00 98.19 178 GLY A O 1
ATOM 1446 N N . LEU A 1 179 ? 21.034 -6.000 -6.512 1.00 98.06 179 LEU A N 1
ATOM 1447 C CA . LEU A 1 179 ? 20.165 -6.875 -5.714 1.00 98.06 179 LEU A CA 1
ATOM 1448 C C . LEU A 1 179 ? 19.234 -7.722 -6.593 1.00 98.06 179 LEU A C 1
ATOM 1450 O O . LEU A 1 179 ? 19.073 -8.913 -6.346 1.00 98.06 179 LEU A O 1
ATOM 1454 N N . TRP A 1 180 ? 18.650 -7.139 -7.639 1.00 98.19 180 TRP A N 1
ATOM 1455 C CA . TRP A 1 180 ? 17.797 -7.863 -8.581 1.00 98.19 180 TRP A CA 1
ATOM 1456 C C . TRP A 1 180 ? 18.565 -8.903 -9.394 1.00 98.19 180 TRP A C 1
ATOM 1458 O O . TRP A 1 180 ? 18.085 -10.024 -9.538 1.00 98.19 180 TRP A O 1
ATOM 1468 N N . GLN A 1 181 ? 19.776 -8.587 -9.857 1.00 97.50 181 GLN A N 1
ATOM 1469 C CA . GLN A 1 181 ? 20.650 -9.559 -10.522 1.00 97.50 181 GLN A CA 1
ATOM 1470 C C . GLN A 1 181 ? 20.970 -10.736 -9.595 1.00 97.50 181 GLN A C 1
ATOM 1472 O O . GLN A 1 181 ? 20.831 -11.889 -9.997 1.00 97.50 181 GLN A O 1
ATOM 1477 N N . GLN A 1 182 ? 21.330 -10.458 -8.336 1.00 98.19 182 GLN A N 1
ATOM 1478 C CA . GLN A 1 182 ? 21.584 -11.495 -7.329 1.00 98.19 182 GLN A CA 1
ATOM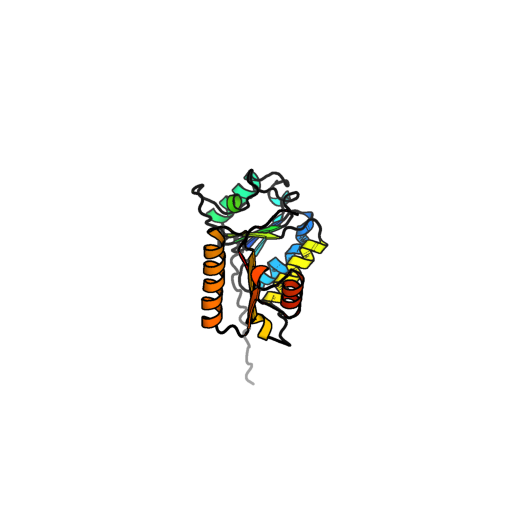 1479 C C . GLN A 1 182 ? 20.335 -12.331 -7.017 1.00 98.19 182 GLN A C 1
ATOM 1481 O O . GLN A 1 182 ? 20.445 -13.526 -6.759 1.00 98.19 182 GLN A O 1
ATOM 1486 N N . ALA A 1 183 ? 19.149 -11.720 -7.074 1.00 97.38 183 ALA A N 1
ATOM 1487 C CA . ALA A 1 183 ? 17.865 -12.391 -6.893 1.00 97.38 183 ALA A CA 1
ATOM 1488 C C . ALA A 1 183 ? 17.351 -13.111 -8.159 1.00 97.38 183 ALA A C 1
ATOM 1490 O O . ALA A 1 183 ? 16.261 -13.678 -8.124 1.00 97.38 183 ALA A O 1
ATOM 1491 N N . GLY A 1 184 ? 18.103 -13.096 -9.267 1.00 97.19 184 GLY A N 1
ATOM 1492 C CA . GLY A 1 184 ? 17.752 -13.805 -10.501 1.00 97.19 184 GLY A CA 1
ATOM 1493 C C . GLY A 1 184 ? 16.729 -13.093 -11.391 1.00 97.19 184 GLY A C 1
ATOM 1494 O O . GLY A 1 184 ? 16.007 -13.755 -12.134 1.00 97.19 184 GLY A O 1
ATOM 1495 N N . TYR A 1 185 ? 16.638 -11.761 -11.329 1.00 97.94 185 TYR A N 1
ATOM 1496 C CA . TYR A 1 185 ? 15.776 -11.001 -12.236 1.00 97.94 185 TYR A CA 1
ATOM 1497 C C . TYR A 1 185 ? 16.224 -11.188 -13.686 1.00 97.94 185 TYR A C 1
ATOM 1499 O O . TYR A 1 185 ? 17.401 -11.055 -14.018 1.00 97.94 185 TYR A O 1
ATOM 1507 N N . THR A 1 186 ? 15.260 -11.476 -14.554 1.00 97.00 186 THR A N 1
ATOM 1508 C CA . THR A 1 186 ? 15.466 -11.783 -15.973 1.00 97.00 186 THR A CA 1
ATOM 1509 C C . THR A 1 186 ? 15.473 -10.537 -16.850 1.00 97.00 186 THR A C 1
ATOM 1511 O O . THR A 1 186 ? 15.981 -10.580 -17.966 1.00 97.00 186 THR A O 1
ATOM 1514 N N . GLN A 1 187 ? 14.917 -9.426 -16.361 1.00 97.75 187 GLN A N 1
ATOM 1515 C CA . GLN A 1 187 ? 14.952 -8.135 -17.041 1.00 97.75 187 GLN A CA 1
ATOM 1516 C C . GLN A 1 187 ? 15.043 -7.001 -16.025 1.00 97.75 187 GLN A C 1
ATOM 1518 O O . GLN A 1 187 ? 14.308 -6.975 -15.035 1.00 97.75 187 GLN A O 1
ATOM 1523 N N . ILE A 1 188 ? 15.943 -6.059 -16.287 1.00 98.06 188 ILE A N 1
ATOM 1524 C CA . ILE A 1 188 ? 16.137 -4.861 -15.478 1.00 98.06 188 ILE A CA 1
ATOM 1525 C C . ILE A 1 188 ? 16.198 -3.677 -16.437 1.00 98.06 188 ILE A C 1
ATOM 1527 O O . ILE A 1 188 ? 17.191 -3.496 -17.141 1.00 98.06 188 ILE A O 1
ATOM 1531 N N . ASP A 1 189 ? 15.125 -2.894 -16.475 1.00 97.88 189 ASP A N 1
ATOM 1532 C CA . ASP A 1 189 ? 15.061 -1.685 -17.289 1.00 97.88 189 ASP A CA 1
ATOM 1533 C C . ASP A 1 189 ? 15.743 -0.526 -16.542 1.00 97.88 189 ASP A C 1
ATOM 1535 O O . ASP A 1 189 ? 15.570 -0.369 -15.331 1.00 97.88 189 ASP A O 1
ATOM 1539 N N . SER A 1 190 ? 16.500 0.302 -17.261 1.00 97.19 190 SER A N 1
ATOM 1540 C CA . SER A 1 190 ? 17.203 1.465 -16.711 1.00 97.19 190 SER A CA 1
ATOM 1541 C C . SER A 1 190 ? 16.832 2.715 -17.495 1.00 97.19 190 SER A C 1
ATOM 1543 O O . SER A 1 190 ? 17.529 3.068 -18.444 1.00 97.19 190 SER A O 1
ATOM 1545 N N . PHE A 1 191 ? 15.757 3.384 -17.088 1.00 97.38 191 PHE A N 1
ATOM 1546 C CA . PHE A 1 191 ? 15.227 4.534 -17.809 1.00 97.38 191 PHE A CA 1
ATOM 1547 C C . PHE A 1 191 ? 15.758 5.866 -17.286 1.00 97.38 191 PHE A C 1
ATOM 1549 O O . PHE A 1 191 ? 15.747 6.129 -16.081 1.00 97.38 191 PHE A O 1
ATOM 1556 N N . SER A 1 192 ? 16.168 6.729 -18.212 1.00 95.50 192 SER A N 1
ATOM 1557 C CA . SER A 1 192 ? 16.582 8.106 -17.951 1.00 95.50 192 SER A CA 1
ATOM 1558 C C . SER A 1 192 ? 16.339 8.994 -19.171 1.00 95.50 192 SER A C 1
ATOM 1560 O O . SER A 1 192 ? 16.530 8.587 -20.317 1.00 95.50 192 SER A O 1
ATOM 1562 N N . ARG A 1 193 ? 15.995 10.266 -18.939 1.00 92.31 193 ARG A N 1
ATOM 1563 C CA . ARG A 1 193 ? 15.895 11.245 -20.036 1.00 92.31 193 ARG A CA 1
ATOM 1564 C C . ARG A 1 193 ? 17.230 11.456 -20.747 1.00 92.31 193 ARG A C 1
ATOM 1566 O O . ARG A 1 193 ? 17.225 11.733 -21.943 1.00 92.31 193 ARG A O 1
ATOM 1573 N N . LEU A 1 194 ? 18.357 11.305 -20.047 1.00 91.25 194 LEU A N 1
ATOM 1574 C CA . LEU A 1 194 ? 19.690 11.382 -20.655 1.00 91.25 194 LEU A CA 1
ATOM 1575 C C . LEU A 1 194 ? 19.938 10.246 -21.652 1.00 91.25 194 LEU A C 1
ATOM 1577 O O . LEU A 1 194 ? 20.736 10.405 -22.572 1.00 91.25 194 LEU A O 1
ATOM 1581 N N . TYR A 1 195 ? 19.242 9.120 -21.488 1.00 93.44 195 TYR A N 1
ATOM 1582 C CA . TYR A 1 195 ? 19.279 7.985 -22.411 1.00 93.44 195 TYR A CA 1
ATOM 1583 C C . TYR A 1 195 ? 18.170 8.041 -23.471 1.00 93.44 195 TYR A C 1
ATOM 1585 O O . TYR A 1 195 ? 18.070 7.145 -24.303 1.00 93.44 195 TYR A O 1
ATOM 1593 N N . GLY A 1 196 ? 17.385 9.124 -23.502 1.00 95.62 196 GLY A N 1
ATOM 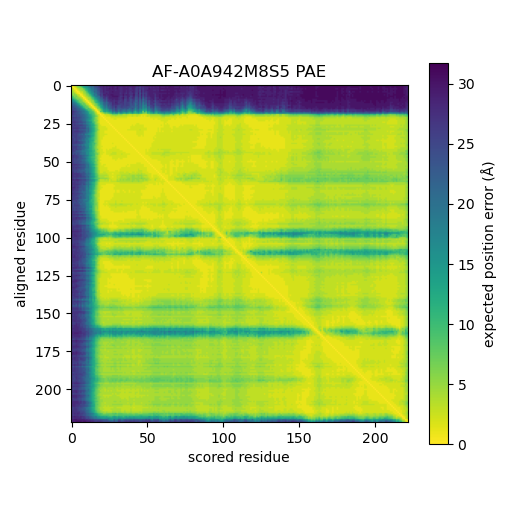1594 C CA . GLY A 1 196 ? 16.287 9.310 -24.451 1.00 95.62 196 GLY A CA 1
ATOM 1595 C C . GLY A 1 196 ? 14.957 8.701 -24.000 1.00 95.62 196 GLY A C 1
ATOM 1596 O O . GLY A 1 196 ? 14.001 8.694 -24.778 1.00 95.62 196 GLY A O 1
ATOM 1597 N N . ASP A 1 197 ? 14.859 8.228 -22.755 1.00 96.94 197 ASP A N 1
ATOM 1598 C CA . ASP A 1 197 ? 13.635 7.628 -22.234 1.00 96.94 197 ASP A CA 1
ATOM 1599 C C . ASP A 1 197 ? 12.587 8.676 -21.837 1.00 96.94 197 ASP A C 1
ATOM 1601 O O . ASP A 1 197 ? 12.860 9.848 -21.557 1.00 96.94 197 ASP A O 1
ATOM 1605 N N . SER A 1 198 ? 11.334 8.231 -21.774 1.00 94.75 198 SER A N 1
ATOM 1606 C CA . SER A 1 198 ? 10.168 9.077 -21.515 1.00 94.75 198 SER A CA 1
ATOM 1607 C C . SER A 1 198 ? 9.096 8.310 -20.748 1.00 94.75 198 SER A C 1
ATOM 1609 O O . SER A 1 198 ? 9.175 7.089 -20.633 1.00 94.75 198 SER A O 1
ATOM 1611 N N . ALA A 1 199 ? 8.033 8.999 -20.318 1.00 94.19 199 ALA A N 1
ATOM 1612 C CA . ALA A 1 199 ? 6.873 8.363 -19.680 1.00 94.19 199 ALA A CA 1
ATOM 1613 C C . ALA A 1 199 ? 6.323 7.185 -20.506 1.00 94.19 199 ALA A C 1
ATOM 1615 O O . ALA A 1 199 ? 6.084 6.119 -19.956 1.00 94.19 199 ALA A O 1
ATOM 1616 N N . ARG A 1 200 ? 6.271 7.324 -21.839 1.00 97.38 200 ARG A N 1
ATOM 1617 C CA . ARG A 1 200 ? 5.887 6.238 -22.756 1.00 97.38 200 ARG A CA 1
ATOM 1618 C C . ARG A 1 200 ? 6.686 4.941 -22.560 1.00 97.38 200 ARG A C 1
ATOM 1620 O O . ARG A 1 200 ? 6.094 3.870 -22.582 1.00 97.38 200 ARG A O 1
ATOM 1627 N N . HIS A 1 201 ? 8.004 5.022 -22.369 1.00 97.94 201 HIS A N 1
ATOM 1628 C CA . HIS A 1 201 ? 8.844 3.838 -22.160 1.00 97.94 201 HIS A CA 1
ATOM 1629 C C . HIS A 1 201 ? 8.501 3.152 -20.830 1.00 97.94 201 HIS A C 1
ATOM 1631 O O . HIS A 1 201 ? 8.388 1.930 -20.767 1.00 97.94 201 HIS A O 1
ATOM 1637 N N . VAL A 1 202 ? 8.233 3.946 -19.789 1.00 96.44 202 VAL A N 1
ATOM 1638 C CA . VAL A 1 202 ? 7.774 3.450 -18.484 1.00 96.44 202 VAL A CA 1
ATOM 1639 C C . VAL A 1 202 ? 6.389 2.802 -18.592 1.00 96.44 202 VAL A C 1
ATOM 1641 O O . VAL A 1 202 ? 6.181 1.716 -18.066 1.00 96.44 202 VAL A O 1
ATOM 1644 N N . GLU A 1 203 ? 5.444 3.423 -19.296 1.00 97.50 203 GLU A N 1
ATOM 1645 C CA . GLU A 1 203 ? 4.094 2.880 -19.510 1.00 97.50 203 GLU A CA 1
ATOM 1646 C C . GLU A 1 203 ? 4.125 1.559 -20.286 1.00 97.50 203 GLU A C 1
ATOM 1648 O O . GLU A 1 203 ? 3.436 0.603 -19.920 1.00 97.50 203 GLU A O 1
ATOM 1653 N N . GLN A 1 204 ? 4.955 1.484 -21.330 1.00 98.12 204 GLN A N 1
ATOM 1654 C CA . GLN A 1 204 ? 5.175 0.263 -22.107 1.00 98.12 204 GLN A CA 1
ATOM 1655 C C . GLN A 1 204 ? 5.772 -0.841 -21.238 1.00 98.12 204 GLN A C 1
ATOM 1657 O O . GLN A 1 204 ? 5.297 -1.973 -21.285 1.00 98.12 204 GLN A O 1
ATOM 1662 N N . ALA A 1 205 ? 6.754 -0.499 -20.404 1.00 97.69 205 ALA A N 1
ATOM 1663 C CA . ALA A 1 205 ? 7.327 -1.416 -19.437 1.00 97.69 205 ALA A CA 1
ATOM 1664 C C . ALA A 1 205 ? 6.260 -1.930 -18.456 1.00 97.69 205 ALA A C 1
ATOM 1666 O O . ALA A 1 205 ? 6.049 -3.132 -18.345 1.00 97.69 205 ALA A O 1
ATOM 1667 N N . ILE A 1 206 ? 5.505 -1.053 -17.794 1.00 96.31 206 ILE A N 1
ATOM 1668 C CA . ILE A 1 206 ? 4.450 -1.477 -16.859 1.00 96.31 206 ILE A CA 1
ATOM 1669 C C . ILE A 1 206 ? 3.416 -2.381 -17.551 1.00 96.31 206 ILE A C 1
ATOM 1671 O O . ILE A 1 206 ? 3.024 -3.399 -16.983 1.00 96.31 206 ILE A O 1
ATOM 1675 N N . THR A 1 207 ? 3.022 -2.051 -18.784 1.00 96.44 207 THR A N 1
ATOM 1676 C CA . THR A 1 207 ? 2.062 -2.840 -19.578 1.00 96.44 207 THR A CA 1
ATOM 1677 C C . THR A 1 207 ? 2.602 -4.226 -19.946 1.00 96.44 207 THR A C 1
ATOM 1679 O O . THR A 1 207 ? 1.851 -5.196 -19.907 1.00 96.44 207 THR A O 1
ATOM 1682 N N . ASP A 1 208 ? 3.898 -4.343 -20.251 1.00 96.38 208 ASP A N 1
ATOM 1683 C CA . ASP A 1 208 ? 4.588 -5.622 -20.504 1.00 96.38 208 ASP A CA 1
ATOM 1684 C C . ASP A 1 208 ? 4.865 -6.430 -19.208 1.00 96.38 208 ASP A C 1
ATOM 1686 O O . ASP A 1 208 ? 5.316 -7.575 -19.250 1.00 96.38 208 ASP A O 1
ATOM 1690 N N . GLY A 1 209 ? 4.567 -5.853 -18.039 1.00 96.50 209 GLY A N 1
ATOM 1691 C CA . GLY A 1 209 ? 4.609 -6.506 -16.731 1.00 96.50 209 GLY A CA 1
ATOM 1692 C C . GLY A 1 209 ? 5.929 -6.295 -15.992 1.00 96.50 209 GLY A C 1
ATOM 1693 O O . GLY A 1 209 ? 6.995 -6.664 -16.4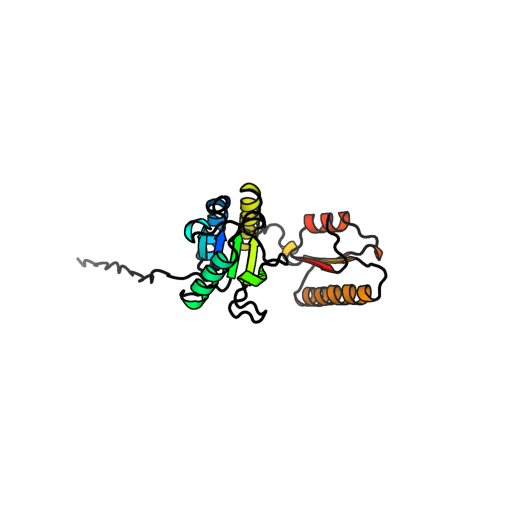82 1.00 96.50 209 GLY A O 1
ATOM 1694 N N . ARG A 1 210 ? 5.865 -5.704 -14.792 1.00 96.31 210 ARG A N 1
ATOM 1695 C CA . ARG A 1 210 ? 6.976 -5.605 -13.831 1.00 96.31 210 ARG A CA 1
ATOM 1696 C C . ARG A 1 210 ? 6.473 -5.826 -12.416 1.00 96.31 210 ARG A C 1
ATOM 1698 O O . ARG A 1 210 ? 5.384 -5.370 -12.072 1.00 96.31 210 ARG A O 1
ATOM 1705 N N . SER A 1 211 ? 7.288 -6.475 -11.593 1.00 95.19 211 SER A N 1
ATOM 1706 C CA . SER A 1 211 ? 7.016 -6.643 -10.165 1.00 95.19 211 SER A CA 1
ATOM 1707 C C . SER A 1 211 ? 7.331 -5.377 -9.377 1.00 95.19 211 SER A C 1
ATOM 1709 O O . SER A 1 211 ? 6.610 -5.037 -8.440 1.00 95.19 211 SER A O 1
ATOM 1711 N N . PHE A 1 212 ? 8.371 -4.649 -9.789 1.00 96.56 212 PHE A N 1
ATOM 1712 C CA . PHE A 1 212 ? 8.799 -3.416 -9.142 1.00 96.56 212 PHE A CA 1
ATOM 1713 C C . PHE A 1 212 ? 9.133 -2.319 -10.149 1.00 96.56 212 PHE A C 1
ATOM 1715 O O . PHE A 1 212 ? 9.824 -2.545 -11.144 1.00 96.56 212 PHE A O 1
ATOM 1722 N N . VAL A 1 213 ? 8.697 -1.104 -9.820 1.00 96.94 213 VAL A N 1
ATOM 1723 C CA . VAL A 1 213 ? 9.128 0.141 -10.458 1.00 96.94 213 VAL A CA 1
ATOM 1724 C C . VAL A 1 213 ? 9.712 1.025 -9.365 1.00 96.94 213 VAL A C 1
ATOM 1726 O O . VAL A 1 213 ? 9.020 1.362 -8.405 1.00 96.94 213 VAL A O 1
ATOM 1729 N N . VAL A 1 214 ? 10.989 1.376 -9.482 1.00 97.06 214 VAL A N 1
ATOM 1730 C CA . VAL A 1 214 ? 11.700 2.208 -8.506 1.00 97.06 214 VAL A CA 1
ATOM 1731 C C . VAL A 1 214 ? 12.164 3.497 -9.167 1.00 97.06 214 VAL A C 1
ATOM 1733 O O . VAL A 1 214 ? 12.703 3.486 -10.270 1.00 97.06 214 VAL A O 1
ATOM 1736 N N . PHE A 1 215 ? 11.947 4.621 -8.492 1.00 95.44 215 PHE A N 1
ATOM 1737 C CA . PHE A 1 215 ? 12.242 5.953 -9.009 1.00 95.44 215 PHE A CA 1
ATOM 1738 C C . PHE A 1 215 ? 13.188 6.698 -8.067 1.00 95.44 215 PHE A C 1
ATOM 1740 O O . PHE A 1 215 ? 12.987 6.709 -6.849 1.00 95.44 215 PHE A O 1
ATOM 1747 N N . ARG A 1 216 ? 14.203 7.359 -8.629 1.00 94.62 216 ARG A N 1
ATOM 1748 C CA . ARG A 1 216 ? 15.048 8.328 -7.923 1.00 94.62 216 ARG A CA 1
ATOM 1749 C C . ARG A 1 216 ? 15.216 9.583 -8.765 1.00 94.62 216 ARG A C 1
ATOM 1751 O O . ARG A 1 216 ? 15.552 9.517 -9.941 1.00 94.62 216 ARG A O 1
ATOM 1758 N N . GLY A 1 217 ? 14.991 10.724 -8.136 1.00 91.62 217 GLY A N 1
ATOM 1759 C CA . GLY A 1 217 ? 15.033 12.028 -8.778 1.00 91.62 217 GLY A CA 1
ATOM 1760 C C . GLY A 1 217 ? 14.013 12.962 -8.148 1.00 91.62 217 GLY A C 1
ATOM 1761 O O . GLY A 1 217 ? 13.453 12.669 -7.090 1.00 91.62 217 GLY A O 1
ATOM 1762 N N . GLN A 1 218 ? 13.757 14.076 -8.820 1.00 87.31 218 GLN A N 1
ATOM 1763 C CA . GLN A 1 218 ? 12.764 15.058 -8.388 1.00 87.31 218 GLN A CA 1
ATOM 1764 C C . GLN A 1 218 ? 11.342 14.644 -8.784 1.00 87.31 218 GLN A C 1
ATOM 1766 O O . GLN A 1 218 ? 11.065 14.383 -9.957 1.00 87.31 218 GLN A O 1
ATOM 1771 N N . GLY A 1 219 ? 10.431 14.637 -7.814 1.00 82.62 219 GLY A N 1
ATOM 1772 C CA . GLY A 1 219 ? 8.990 14.616 -8.050 1.00 82.62 219 GLY A CA 1
ATOM 1773 C C . GLY A 1 219 ? 8.436 16.031 -7.914 1.00 82.62 219 GLY A C 1
ATOM 1774 O O . GLY A 1 219 ? 8.809 16.747 -6.991 1.00 82.62 219 GLY A O 1
ATOM 1775 N N . VAL A 1 220 ? 7.560 16.440 -8.825 1.00 81.31 220 VAL A N 1
ATOM 1776 C CA . VAL A 1 220 ? 6.769 17.666 -8.673 1.00 81.31 220 VAL A CA 1
ATOM 1777 C C . VAL A 1 220 ? 5.319 17.257 -8.465 1.00 81.31 220 VAL A C 1
ATOM 1779 O O . VAL A 1 220 ? 4.857 16.312 -9.105 1.00 81.31 220 VAL A O 1
ATOM 1782 N N . ASN A 1 221 ? 4.623 17.926 -7.549 1.00 72.62 221 ASN A N 1
ATOM 1783 C CA . ASN A 1 221 ? 3.186 17.728 -7.404 1.00 72.62 221 ASN A CA 1
ATOM 1784 C C . ASN A 1 221 ? 2.518 18.244 -8.685 1.00 72.62 221 ASN A C 1
ATOM 1786 O O . ASN A 1 221 ? 2.757 19.390 -9.069 1.00 72.62 221 ASN A O 1
ATOM 1790 N N . ASN A 1 222 ? 1.737 17.387 -9.341 1.00 47.09 222 ASN A N 1
ATOM 1791 C CA . ASN A 1 222 ? 0.782 17.810 -10.363 1.00 47.09 222 ASN A CA 1
ATOM 1792 C C . ASN A 1 222 ? -0.526 18.220 -9.692 1.00 47.09 222 ASN A C 1
ATOM 1794 O O . ASN A 1 222 ? -0.919 17.516 -8.733 1.00 47.09 222 ASN A O 1
#

Foldseek 3Di:
DDDDDDDPDDPPPPPPPQQAFQEEEEEAPQQQVLCVVVQVVCVVVPGNYDYDYCVNQVHFQPRLVSLLVVLLCQQVPGVVRHQEYEYEEACSGHNAPPVRDPLSSQDNPPPSDGSHHYDYQHDPHNVSSNVVSCVVCCVVPPDDDPDPLLALAEEEEEEDDPDPCSVVSVVVSVVVVVVSVVVPRPYYHYDYVVVVHDVVVVVVSVVVHHPYYHYDDDDDDD

Nearest PDB structures (foldseek):
  1cvr-assembly1_A  TM=8.534E-01  e=6.534E-11  Porphyromonas gingivalis
  4oat-assembly1_A  TM=2.826E-01  e=2.394E-02  Trichormus variabilis ATCC 29413
  4obb-assembly2_B  TM=2.557E-01  e=3.511E-02  Trichormus variabilis ATCC 29413
  6aqy-assembly1_A  TM=2.729E-01  e=4.230E-01  Naegleria fowleri
  3nva-assembly1_A  TM=2.360E-01  e=1.957E+00  Saccharolobus solfataricus

Radius of gyration: 22.97 Å; Cα contacts (8 Å, |Δi|>4): 339; chains: 1; bounding box: 48×79×50 Å

Sequence (222 aa):
MRKIVFLAGFFYTFCFAQTGAKYLIISHDNFYDAIQPLAQWKHQKGVPSKVVKLSEINAAPESLTRIKNYIVNAYNTWNPAPAYVLLVGAPEFIRTDQNQFDDFYGNMTGNYVMEVSVGRFSCSNVSECNVMVAKTINYERYPYLVDTLWFTKGTGIVREDITASDSIYWQNIRYVFGLWQQAGYTQIDSFSRLYGDSARHVEQAITDGRSFVVFRGQGVNN